Protein AF-A0A6N3DM13-F1 (afdb_monomer)

Organism: Flavonifractor plautii (NCBI:txid292800)

pLDDT: mean 88.23, std 10.86, range [38.06, 98.19]

Foldseek 3Di:
DDQDQLALLSLLLLLVLVVVLVVCVVVPQELFFADWDDDPVGAIWTWGQHPVQFIATDDRVSSVVNPPPDHDDDPVDDRVLSNQLSVPADGRDGSSVSCSPRPSVVCVVVSVPDDLVNSLVSVVVVCVVLVQELFFLDDDPQKTWGQHPQQFTAIDNNCPSHPHDPDDPVPRRDDPPDPSHDSVLLSVLVVPDDGRDGNSVSSVSSNRTGDPPVPPDPDDPVCLFFVDKDAWDFDDDPVDPDPLDGFKIKIKTAGDPPPDPDPVRNVVSCVVCVVVVVVVNLVNLVPDPSSVSNVDDSVQWDFPDWDQDPVRIIMTMIGGDDDPPDDD

Solvent-accessible surface area (backbone atoms only — not comparable to full-atom values): 18986 Å² total; per-residue (Å²): 89,85,76,50,49,53,24,25,46,26,14,37,60,36,47,47,19,51,58,51,39,53,49,46,51,74,74,54,46,57,71,34,46,56,46,80,45,85,44,98,86,81,52,64,46,36,27,26,29,41,98,85,43,30,26,34,75,59,55,75,70,55,38,62,75,50,61,86,62,72,69,62,72,63,92,91,49,60,64,68,59,49,52,60,18,58,75,65,51,56,69,83,32,49,44,34,63,35,30,42,70,48,39,51,42,75,40,46,70,62,64,69,66,56,47,72,67,56,42,36,51,54,46,49,55,50,41,54,77,57,52,45,55,78,30,51,61,48,76,58,95,66,29,36,30,28,25,38,95,83,40,29,30,41,73,39,72,80,28,79,89,49,76,71,67,90,63,89,66,94,63,66,55,71,83,77,95,58,87,40,59,43,65,70,36,48,56,57,28,59,72,74,60,54,77,76,35,42,51,61,60,48,40,54,48,20,43,74,27,62,57,80,72,75,69,83,70,79,66,51,75,66,55,57,46,50,70,42,75,52,74,72,42,78,39,62,56,93,86,57,82,58,86,88,62,66,59,35,37,39,34,44,33,36,40,60,83,78,8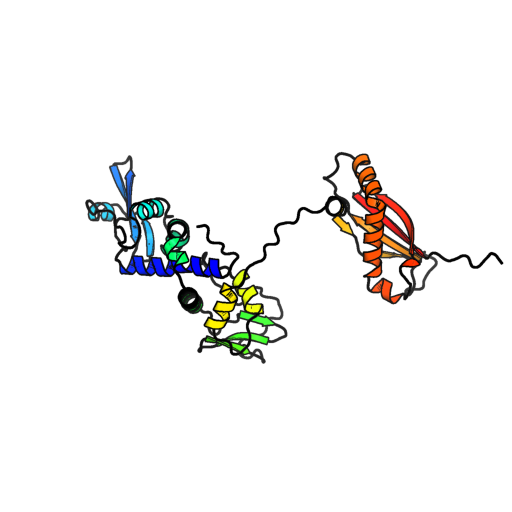3,46,97,45,72,65,55,45,52,52,52,50,60,74,44,38,70,59,53,51,51,52,51,49,53,54,44,68,69,32,71,70,53,59,70,66,71,64,65,70,87,40,55,40,78,78,47,78,47,82,41,97,87,39,32,37,42,35,34,30,30,70,62,75,76,80,91,77,85,131

Sequence (328 aa):
MVIDKSTGRGCALSIASKTISRQLIKDGIIGKPLLIKPRKQGYNLVRIVDKRGYYMNTNRQQVDELAGEPLWVPSFIDPKQWERSVGQFTTLSPLDSNVEKFLLPYMDDYLQSLTEEELVAMVHEFLIDQGILNTPIRQRNGKTYYFNTFCIYSLDKTSSLFPYESRLKFSLFKVRGESCFNLTVWNKAATHFQVDMTLDDCIKIFLKTNLTTTAPVEPSEFERLVQHIGPPIYERIPENNDETTFDRIRVIVGLPRYLYGSWEELSEEVLKYKPEILQAAIRRIAADRQFKRYGIPINFLKVSNAQLLRDYSLELIFELCLRNSDES

Radius of gyration: 32.26 Å; Cα contacts (8 Å, |Δi|>4): 465; chains: 1; bounding box: 63×44×100 Å

Nearest PDB structures (foldseek):
  4hlx-assembly1_A  TM=3.864E-01  e=2.014E-01  Human gammaherpesvirus 8
  7e5y-assembly1_H  TM=4.750E-01  e=8.476E+00  Homo sapiens
  6vy5-assembly1_H  TM=3.873E-01  e=4.890E+00  Homo sapiens
  4k94-assembly1_H  TM=3.844E-01  e=6.438E+00  Homo sapiens

Mean predicted aligned error: 14.44 Å

Secondary structure (DSSP, 8-state):
----TTBHHHHHHHHHHHHHHHHHHHTT-BT---EEEE-TTS-EEEEEE-TTSEEEEPPHHHHHHTTTPPPP--TTS-HHHHHHHHTTPPTTEEHHHHIIIIIGGG-HHHHHH--HHHHHHHHHHHHHHTT-BTSEEEEETTEEEEE-TTSBEEEESSSSSS---SS--S-SS---S-SS--HHHHHHHTTS--TT-BHHHHHHHHHH-B------PPPPHHHHH--EEPPPEEE--TT---TT--SEEEEEEE--SSS-SSHHHHHHHHHHTHHHHHHHHHHHHHH-HHHHHTT--GGGEEEEEEEEETTTEEEEEEEE--------

Structure (mmCIF, N/CA/C/O backbone):
data_AF-A0A6N3DM13-F1
#
_entry.id   AF-A0A6N3DM13-F1
#
loop_
_atom_site.group_PDB
_atom_site.id
_atom_site.type_symbol
_atom_site.label_atom_id
_atom_site.label_alt_id
_atom_site.label_comp_id
_atom_site.label_asym_id
_atom_site.label_entity_id
_atom_site.label_seq_id
_atom_site.pdbx_PDB_ins_code
_atom_site.Cartn_x
_atom_site.Cartn_y
_atom_site.Cartn_z
_atom_site.occupancy
_atom_site.B_iso_or_equiv
_atom_site.auth_seq_id
_atom_site.auth_comp_id
_atom_site.auth_asym_id
_atom_site.auth_atom_id
_atom_site.pdbx_PDB_model_num
ATOM 1 N N . MET A 1 1 ? 8.876 14.901 -11.747 1.00 73.81 1 MET A N 1
ATOM 2 C CA . MET A 1 1 ? 7.848 14.760 -10.688 1.00 73.81 1 MET A CA 1
ATOM 3 C C . MET A 1 1 ? 8.185 13.599 -9.745 1.00 73.81 1 MET A C 1
ATOM 5 O O . MET A 1 1 ? 8.694 12.588 -10.215 1.00 73.81 1 MET A O 1
ATOM 9 N N . VAL A 1 2 ? 7.920 13.718 -8.434 1.00 79.69 2 VAL A N 1
ATOM 10 C CA . VAL A 1 2 ? 7.988 12.582 -7.485 1.00 79.69 2 VAL A CA 1
ATOM 11 C C . VAL A 1 2 ? 6.591 11.979 -7.352 1.00 79.69 2 VAL A C 1
ATOM 13 O O . VAL A 1 2 ? 5.657 12.678 -6.973 1.00 79.69 2 VAL A O 1
ATOM 16 N N . ILE A 1 3 ? 6.440 10.695 -7.678 1.00 86.25 3 ILE A N 1
ATOM 17 C CA . ILE A 1 3 ? 5.149 10.001 -7.606 1.00 86.25 3 ILE A CA 1
ATOM 18 C C . ILE A 1 3 ? 4.890 9.550 -6.163 1.00 86.25 3 ILE A C 1
ATOM 20 O O . ILE A 1 3 ? 5.579 8.671 -5.642 1.00 86.25 3 ILE A O 1
ATOM 24 N N . ASP A 1 4 ? 3.875 10.132 -5.521 1.00 89.25 4 ASP A N 1
ATOM 25 C CA . ASP A 1 4 ? 3.487 9.785 -4.153 1.00 89.25 4 ASP A CA 1
ATOM 26 C C . ASP A 1 4 ? 2.552 8.564 -4.100 1.00 89.25 4 ASP A C 1
ATOM 28 O O . ASP A 1 4 ? 1.323 8.667 -4.173 1.00 89.25 4 ASP A O 1
ATOM 32 N N . LYS A 1 5 ? 3.147 7.386 -3.899 1.00 90.75 5 LYS A N 1
ATOM 33 C CA . LYS A 1 5 ? 2.442 6.101 -3.747 1.00 90.75 5 LYS A CA 1
ATOM 34 C C . LYS A 1 5 ? 1.711 5.938 -2.406 1.00 90.75 5 LYS A C 1
ATOM 36 O O . LYS A 1 5 ? 1.169 4.867 -2.127 1.00 90.75 5 LYS A O 1
ATOM 41 N N . SER A 1 6 ? 1.678 6.964 -1.556 1.00 90.56 6 SER A N 1
ATOM 42 C CA . SER A 1 6 ? 0.743 7.034 -0.426 1.00 90.56 6 SER A CA 1
ATOM 43 C C . SER A 1 6 ? -0.667 7.467 -0.862 1.00 90.56 6 SER A C 1
ATOM 45 O O . SER A 1 6 ? -1.611 7.394 -0.075 1.00 90.56 6 SER A O 1
ATOM 47 N N . THR A 1 7 ? -0.839 7.848 -2.132 1.00 93.56 7 THR A N 1
ATOM 48 C CA . THR A 1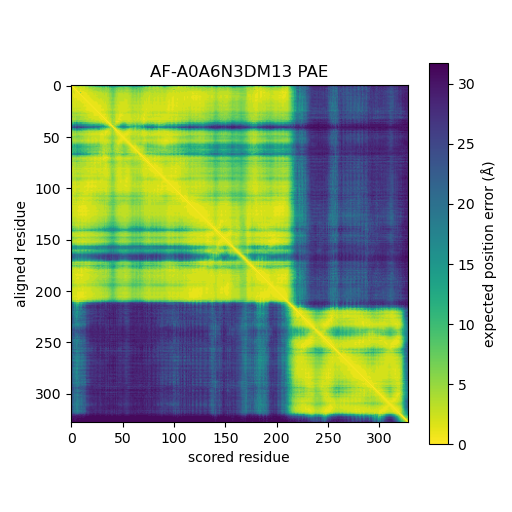 7 ? -2.129 8.185 -2.744 1.00 93.56 7 THR A CA 1
ATOM 49 C C . THR A 1 7 ? -2.532 7.164 -3.805 1.00 93.56 7 THR A C 1
ATOM 51 O O . THR A 1 7 ? -1.681 6.537 -4.446 1.00 93.56 7 THR A O 1
ATOM 54 N N . GLY A 1 8 ? -3.837 6.994 -4.024 1.00 94.69 8 GLY A N 1
ATOM 55 C CA . GLY A 1 8 ? -4.341 6.100 -5.065 1.00 94.69 8 GLY A CA 1
ATOM 56 C C . GLY A 1 8 ? -4.019 6.616 -6.460 1.00 94.69 8 GLY A C 1
ATOM 57 O O . GLY A 1 8 ? -3.588 5.839 -7.310 1.00 94.69 8 GLY A O 1
ATOM 58 N N . ARG A 1 9 ? -4.103 7.938 -6.673 1.00 94.94 9 ARG A N 1
ATOM 59 C CA . ARG A 1 9 ? -3.641 8.571 -7.916 1.00 94.94 9 ARG A CA 1
ATOM 60 C C . ARG A 1 9 ? -2.152 8.326 -8.163 1.00 94.94 9 ARG A C 1
ATOM 62 O O . ARG A 1 9 ? -1.787 7.956 -9.271 1.00 94.94 9 ARG A O 1
ATOM 69 N N . GLY A 1 10 ? -1.295 8.461 -7.152 1.00 94.38 10 GLY A N 1
ATOM 70 C CA . GLY A 1 10 ? 0.131 8.167 -7.302 1.00 94.38 10 GLY A CA 1
ATOM 71 C C . GLY A 1 10 ? 0.409 6.695 -7.614 1.00 94.38 10 GLY A C 1
ATOM 72 O O . GLY A 1 10 ? 1.247 6.406 -8.462 1.00 94.38 10 GLY A O 1
ATOM 73 N N . CYS A 1 11 ? -0.339 5.757 -7.027 1.00 95.25 11 CYS A N 1
ATOM 74 C CA . CYS A 1 11 ? -0.266 4.348 -7.434 1.00 95.25 11 CYS A CA 1
ATOM 75 C C . CYS A 1 11 ? -0.669 4.157 -8.907 1.00 95.25 11 CYS A C 1
ATOM 77 O O . CYS A 1 11 ? 0.039 3.488 -9.653 1.00 95.25 11 CYS A O 1
ATOM 79 N N . ALA A 1 12 ? -1.768 4.776 -9.349 1.00 96.06 12 ALA A N 1
ATOM 80 C CA . ALA A 1 12 ? -2.229 4.692 -10.736 1.00 96.06 12 ALA A CA 1
ATOM 81 C C . ALA A 1 12 ? -1.212 5.275 -11.732 1.00 96.06 12 ALA A C 1
ATOM 83 O O . ALA A 1 12 ? -0.905 4.649 -12.743 1.00 96.06 12 ALA A O 1
ATOM 84 N N . LEU A 1 13 ? -0.610 6.424 -11.411 1.00 95.38 13 LEU A N 1
ATOM 85 C CA . LEU A 1 13 ? 0.475 7.007 -12.208 1.00 95.38 13 LEU A CA 1
ATOM 86 C C . LEU A 1 13 ? 1.713 6.104 -12.230 1.00 95.38 13 LEU A C 1
ATOM 88 O O . LEU A 1 13 ? 2.372 5.976 -13.256 1.00 95.38 13 LEU A 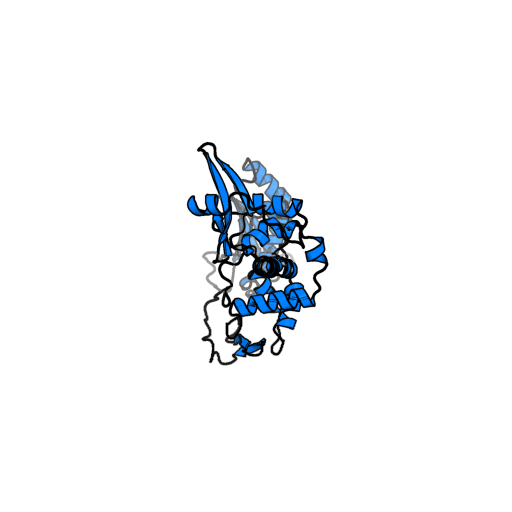O 1
ATOM 92 N N . SER A 1 14 ? 2.017 5.431 -11.121 1.00 95.31 14 SER A N 1
ATOM 93 C CA . SER A 1 14 ? 3.120 4.475 -11.068 1.00 95.31 14 SER A CA 1
ATOM 94 C C . SER A 1 14 ? 2.858 3.234 -11.932 1.00 95.31 14 SER A C 1
ATOM 96 O O . SER A 1 14 ? 3.802 2.704 -12.521 1.00 95.31 14 SER A O 1
ATOM 98 N N . ILE A 1 15 ? 1.599 2.792 -12.057 1.00 96.06 15 ILE A N 1
ATOM 99 C CA . ILE A 1 15 ? 1.186 1.688 -12.943 1.00 96.06 15 ILE A CA 1
ATOM 100 C C . ILE A 1 15 ? 1.412 2.029 -14.423 1.00 96.06 15 ILE A C 1
ATOM 102 O O . ILE A 1 15 ? 1.696 1.123 -15.205 1.00 96.06 15 ILE A O 1
ATOM 106 N N . ALA A 1 16 ? 1.410 3.311 -14.812 1.00 94.69 16 ALA A N 1
ATOM 107 C CA . ALA A 1 16 ? 1.699 3.728 -16.190 1.00 94.69 16 ALA A CA 1
ATOM 108 C C . ALA A 1 16 ? 3.068 3.233 -16.704 1.00 94.69 16 ALA A C 1
ATOM 110 O O . ALA A 1 16 ? 3.259 3.086 -17.912 1.00 94.69 16 ALA A O 1
ATOM 111 N N . SER A 1 17 ? 4.000 2.896 -15.802 1.00 94.75 17 SER A N 1
ATOM 112 C CA . SER A 1 17 ? 5.258 2.222 -16.150 1.00 94.75 17 SER A CA 1
ATOM 113 C C . SER A 1 17 ? 5.050 0.921 -16.933 1.00 94.75 17 SER A C 1
ATOM 115 O O . SER A 1 17 ? 5.819 0.632 -17.852 1.00 94.75 17 SER A O 1
ATOM 117 N N . LYS A 1 18 ? 3.995 0.158 -16.623 1.00 94.12 18 LYS A N 1
ATOM 118 C CA . LYS A 1 18 ? 3.646 -1.092 -17.312 1.00 94.12 18 LYS A CA 1
ATOM 119 C C . LYS A 1 18 ? 3.146 -0.821 -18.723 1.00 94.12 18 LYS A C 1
ATOM 121 O O . LYS A 1 18 ? 3.596 -1.474 -19.663 1.00 94.12 18 LYS A O 1
ATOM 126 N N . THR A 1 19 ? 2.295 0.189 -18.889 1.00 92.81 19 THR A N 1
ATOM 127 C CA . THR A 1 19 ? 1.801 0.641 -20.198 1.00 92.81 19 THR A CA 1
ATOM 128 C C . THR A 1 19 ? 2.953 1.096 -21.091 1.00 92.81 19 THR A C 1
ATOM 130 O O . THR A 1 19 ? 3.099 0.597 -22.207 1.00 92.81 19 THR A O 1
ATOM 133 N N . ILE A 1 20 ? 3.836 1.957 -20.574 1.00 93.75 20 ILE A N 1
ATOM 134 C CA . ILE A 1 20 ? 5.021 2.428 -21.304 1.00 93.75 20 ILE A CA 1
ATOM 135 C C . ILE A 1 20 ? 5.942 1.258 -21.653 1.00 93.75 20 ILE A C 1
ATOM 137 O O . ILE A 1 20 ? 6.410 1.162 -22.781 1.00 93.75 20 ILE A O 1
ATOM 141 N N . SER A 1 21 ? 6.170 0.322 -20.731 1.00 94.75 21 SER A N 1
ATOM 142 C CA . SER A 1 21 ? 7.026 -0.840 -21.001 1.00 94.75 21 SER A CA 1
ATOM 143 C C . SER A 1 21 ? 6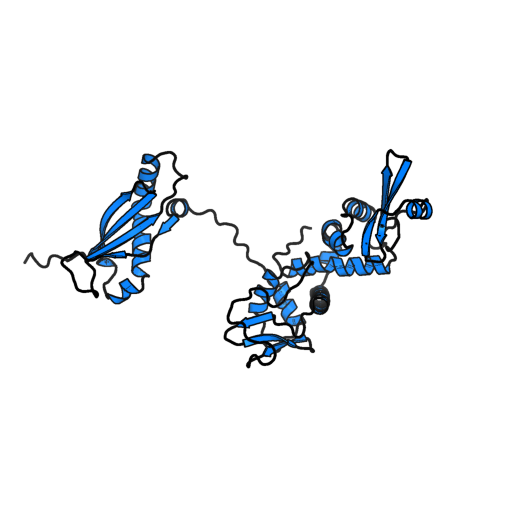.459 -1.740 -22.093 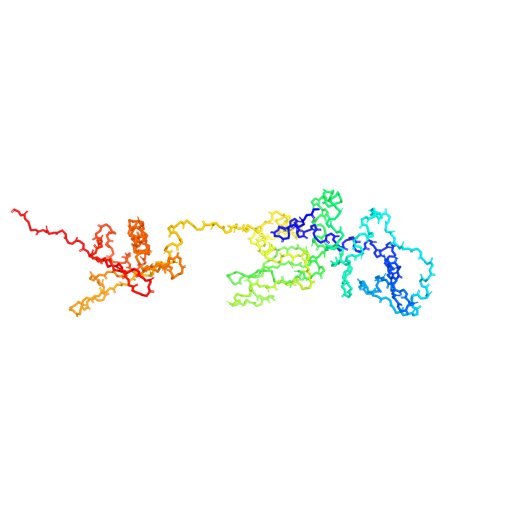1.00 94.75 21 SER A C 1
ATOM 145 O O . SER A 1 21 ? 7.207 -2.192 -22.957 1.00 94.75 21 SER A O 1
ATOM 147 N N . ARG A 1 22 ? 5.139 -1.963 -22.110 1.00 93.44 22 ARG A N 1
ATOM 148 C CA . ARG A 1 22 ? 4.470 -2.681 -23.204 1.00 93.44 22 ARG A CA 1
ATOM 149 C C . ARG A 1 22 ? 4.622 -1.934 -24.530 1.00 93.44 22 ARG A C 1
ATOM 151 O O . ARG A 1 22 ? 4.857 -2.585 -25.544 1.00 93.44 22 ARG A O 1
ATOM 158 N N . GLN A 1 23 ? 4.536 -0.603 -24.528 1.00 94.00 23 GLN A N 1
ATOM 159 C CA . GLN A 1 23 ? 4.767 0.211 -25.723 1.00 94.00 23 GLN A CA 1
ATOM 160 C C . GLN A 1 23 ? 6.214 0.093 -26.222 1.00 94.00 23 GLN A C 1
ATOM 162 O O . GLN A 1 23 ? 6.425 -0.212 -27.388 1.00 94.00 23 GLN A O 1
ATOM 167 N N . LEU A 1 24 ? 7.210 0.208 -25.336 1.00 95.19 24 LEU A N 1
ATOM 168 C CA . LEU A 1 24 ? 8.627 0.021 -25.681 1.00 95.19 24 LEU A CA 1
ATOM 169 C C . LEU A 1 24 ? 8.892 -1.368 -26.290 1.00 95.19 24 LEU A C 1
ATOM 171 O O . LEU A 1 24 ? 9.657 -1.498 -27.244 1.00 95.19 24 LEU A O 1
ATOM 175 N N . ILE A 1 25 ? 8.250 -2.414 -25.755 1.00 94.50 25 ILE A N 1
ATOM 176 C CA . ILE A 1 25 ? 8.336 -3.777 -26.301 1.00 94.50 25 ILE A CA 1
ATOM 177 C C . ILE A 1 25 ? 7.722 -3.851 -27.701 1.00 94.50 25 ILE A C 1
ATOM 179 O O . ILE A 1 25 ? 8.348 -4.421 -28.595 1.00 94.50 25 ILE A O 1
ATOM 183 N N . LYS A 1 26 ? 6.537 -3.260 -27.908 1.00 93.44 26 LYS A N 1
ATOM 184 C CA . LYS A 1 26 ? 5.885 -3.190 -29.228 1.00 93.44 26 LYS A CA 1
ATOM 185 C C . LYS A 1 26 ? 6.729 -2.427 -30.251 1.00 93.44 26 LYS A C 1
ATOM 187 O O . LYS A 1 26 ? 6.803 -2.858 -31.396 1.00 93.44 26 LYS A O 1
ATOM 192 N N . ASP A 1 27 ? 7.424 -1.381 -29.816 1.00 93.62 27 ASP A N 1
ATOM 193 C CA . ASP A 1 27 ? 8.320 -0.571 -30.651 1.00 93.62 27 ASP A CA 1
ATOM 194 C C . ASP A 1 27 ? 9.684 -1.247 -30.910 1.00 93.62 27 ASP A C 1
ATOM 196 O O . ASP A 1 27 ? 10.556 -0.688 -31.577 1.00 93.62 27 ASP A O 1
ATOM 200 N N . GLY A 1 28 ? 9.879 -2.474 -30.415 1.00 93.44 28 GLY A N 1
ATOM 201 C CA . GLY A 1 28 ? 11.009 -3.321 -30.786 1.00 93.44 28 GLY A CA 1
ATOM 202 C C . GLY A 1 28 ? 12.269 -3.136 -29.940 1.00 93.44 28 GLY A C 1
ATOM 203 O O . GLY A 1 28 ? 13.359 -3.428 -30.425 1.00 93.44 28 GLY A O 1
ATOM 204 N N . ILE A 1 29 ? 12.152 -2.704 -28.678 1.00 95.06 29 ILE A N 1
ATOM 205 C CA . ILE A 1 29 ? 13.302 -2.560 -27.758 1.00 95.06 29 ILE A CA 1
ATOM 206 C C . ILE A 1 29 ? 14.055 -3.882 -27.484 1.00 95.06 29 ILE A C 1
ATOM 208 O O . ILE A 1 29 ? 15.223 -3.876 -27.089 1.00 95.06 29 ILE A O 1
ATOM 212 N N . ILE A 1 30 ? 13.393 -5.034 -27.646 1.00 94.75 30 ILE A N 1
ATOM 213 C CA . ILE A 1 30 ? 13.936 -6.353 -27.285 1.00 94.75 30 ILE A CA 1
ATOM 214 C C . ILE A 1 30 ? 15.208 -6.646 -28.091 1.00 94.75 30 ILE A C 1
ATOM 216 O O . ILE A 1 30 ? 15.206 -6.625 -29.318 1.00 94.75 30 ILE A O 1
ATOM 220 N N . GLY A 1 31 ? 16.292 -6.985 -27.392 1.00 91.56 31 GLY A N 1
ATOM 221 C CA . GLY A 1 31 ? 17.577 -7.338 -27.998 1.00 91.56 31 GLY A CA 1
ATOM 222 C C . GLY A 1 31 ? 18.364 -6.159 -28.568 1.00 91.56 31 GLY A C 1
ATOM 223 O O . GLY A 1 31 ? 19.481 -6.366 -29.033 1.00 91.56 31 GLY A O 1
ATOM 224 N N . LYS A 1 32 ? 17.823 -4.937 -28.517 1.00 94.12 32 LYS A N 1
ATOM 225 C CA . LYS A 1 32 ? 18.471 -3.752 -29.074 1.00 94.12 32 LYS A CA 1
ATOM 226 C C . LYS A 1 32 ? 19.450 -3.102 -28.096 1.00 94.12 32 LYS A C 1
ATOM 228 O O . LYS A 1 32 ? 19.205 -3.129 -26.886 1.00 94.12 32 LYS A O 1
ATOM 233 N N . PRO A 1 33 ? 20.567 -2.528 -28.587 1.00 93.25 33 PRO A N 1
ATOM 234 C CA . PRO A 1 33 ? 21.590 -1.947 -27.728 1.00 93.25 33 PRO A CA 1
ATOM 235 C C . PRO A 1 33 ? 21.074 -0.650 -27.099 1.00 93.25 33 PRO A C 1
ATOM 237 O O . PRO A 1 33 ? 20.718 0.292 -27.797 1.00 93.25 33 PRO A O 1
ATOM 240 N N . LEU A 1 34 ? 21.038 -0.595 -25.767 1.00 92.88 34 LEU A N 1
ATOM 241 C CA . LEU A 1 34 ? 20.530 0.564 -25.019 1.00 92.88 34 LEU A CA 1
ATOM 242 C C . LEU A 1 34 ? 21.649 1.382 -24.380 1.00 92.88 34 LEU A C 1
ATOM 244 O O . LEU A 1 34 ? 21.533 2.591 -24.211 1.00 92.88 34 LEU A O 1
ATOM 248 N N . LEU A 1 35 ? 22.741 0.721 -24.001 1.00 90.31 35 LEU 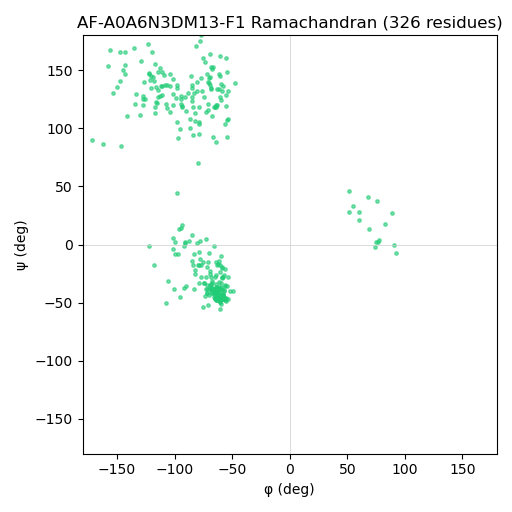A N 1
ATOM 249 C CA . LEU A 1 35 ? 23.901 1.367 -23.403 1.00 90.31 35 LEU A CA 1
ATOM 250 C C . LEU A 1 35 ? 25.160 0.587 -23.756 1.00 90.31 35 LEU A C 1
ATOM 252 O O . LEU A 1 35 ? 25.190 -0.635 -23.603 1.00 90.31 35 LEU A O 1
ATOM 256 N N . ILE A 1 36 ? 26.212 1.303 -24.145 1.00 88.56 36 ILE A N 1
ATOM 257 C CA . ILE A 1 36 ? 27.539 0.740 -24.392 1.00 88.56 36 ILE A CA 1
ATOM 258 C C . ILE A 1 36 ? 28.502 1.347 -23.373 1.00 88.56 36 ILE A C 1
ATOM 260 O O . ILE A 1 36 ? 28.641 2.565 -23.284 1.00 88.56 36 ILE A O 1
ATOM 264 N N . LYS A 1 37 ? 29.173 0.502 -22.585 1.00 83.62 37 LYS A N 1
ATOM 265 C CA . LYS A 1 37 ? 30.232 0.920 -21.659 1.00 83.62 37 LYS A CA 1
ATOM 266 C C . LYS A 1 37 ? 31.566 0.287 -22.056 1.00 83.62 37 LYS A C 1
ATOM 268 O O . LYS A 1 37 ? 31.675 -0.941 -21.997 1.00 83.62 37 LYS A O 1
ATOM 273 N N . PRO A 1 38 ? 32.596 1.080 -22.398 1.00 79.88 38 PRO A N 1
ATOM 274 C CA . PRO A 1 38 ? 33.914 0.534 -22.694 1.00 79.88 38 PRO A CA 1
ATOM 275 C C . PRO A 1 38 ? 34.550 -0.046 -21.425 1.00 79.88 38 PRO A C 1
ATOM 277 O O . PRO A 1 38 ? 34.526 0.585 -20.364 1.00 79.88 38 PRO A O 1
ATOM 280 N N . ARG A 1 39 ? 35.129 -1.253 -21.506 1.00 75.06 39 ARG A N 1
ATOM 281 C CA . ARG A 1 39 ? 35.942 -1.823 -20.417 1.00 75.06 39 ARG A CA 1
ATOM 282 C C . ARG A 1 39 ? 37.426 -1.737 -20.743 1.00 75.06 39 ARG A C 1
ATOM 284 O O . ARG A 1 39 ? 37.846 -1.954 -21.873 1.00 75.06 39 ARG A O 1
ATOM 291 N N . LYS A 1 40 ? 38.235 -1.546 -19.696 1.00 68.38 40 LYS A N 1
ATOM 292 C CA . LYS A 1 40 ? 39.708 -1.518 -19.771 1.00 68.38 40 LYS A CA 1
ATOM 293 C C . LYS A 1 40 ? 40.334 -2.815 -20.320 1.00 68.38 40 LYS A C 1
ATOM 295 O O . LYS A 1 40 ? 41.471 -2.783 -20.758 1.00 68.38 40 LYS A O 1
ATOM 300 N N . GLN A 1 41 ? 39.609 -3.939 -20.299 1.00 65.81 41 GLN A N 1
ATOM 301 C CA . GLN A 1 41 ? 40.075 -5.260 -20.755 1.00 65.81 41 GLN A CA 1
ATOM 302 C C . GLN A 1 41 ? 39.728 -5.577 -22.228 1.00 65.81 41 GLN A C 1
ATOM 304 O O . GLN A 1 41 ? 39.777 -6.735 -22.632 1.00 65.81 41 GLN A O 1
ATOM 309 N N . GLY A 1 42 ? 39.372 -4.569 -23.034 1.00 66.19 42 GLY A N 1
ATOM 310 C CA . GLY A 1 42 ? 39.321 -4.688 -24.498 1.00 66.19 42 GLY A CA 1
ATOM 311 C C . GLY A 1 42 ? 37.987 -5.127 -25.112 1.00 66.19 42 GLY A C 1
ATOM 312 O O . GLY A 1 42 ? 37.901 -5.191 -26.332 1.00 66.19 42 GLY A O 1
ATOM 313 N N . TYR A 1 43 ? 36.942 -5.385 -24.318 1.00 70.12 43 TYR A N 1
ATOM 314 C CA . TYR A 1 43 ? 35.586 -5.619 -24.836 1.00 70.12 43 TYR A CA 1
ATOM 315 C C . TYR A 1 43 ? 34.585 -4.613 -24.269 1.00 70.12 43 TYR A C 1
ATOM 317 O O . TYR A 1 43 ? 34.634 -4.246 -23.091 1.00 70.12 43 TYR A O 1
ATOM 325 N N . ASN A 1 44 ? 33.657 -4.171 -25.112 1.00 80.75 44 ASN A N 1
ATOM 326 C CA . ASN A 1 44 ? 32.568 -3.302 -24.692 1.00 80.75 44 ASN A CA 1
ATOM 327 C C . ASN A 1 44 ? 31.503 -4.115 -23.952 1.00 80.75 44 ASN A C 1
ATOM 329 O O . ASN A 1 44 ? 31.216 -5.258 -24.295 1.00 80.75 44 ASN A O 1
ATOM 333 N N . LEU A 1 45 ? 30.909 -3.523 -22.922 1.00 85.12 45 LEU A N 1
ATOM 334 C CA . LEU A 1 45 ? 29.724 -4.066 -22.278 1.00 85.12 45 LEU A CA 1
ATOM 335 C C . LEU A 1 45 ? 28.500 -3.417 -22.918 1.00 85.12 45 LEU A C 1
ATOM 337 O O . LEU A 1 45 ? 28.344 -2.200 -22.828 1.00 85.12 45 LEU A O 1
ATOM 341 N N . VAL A 1 46 ? 27.647 -4.227 -23.539 1.00 90.00 46 VAL A N 1
ATOM 342 C CA . VAL A 1 46 ? 26.380 -3.778 -24.122 1.00 90.00 46 VAL A CA 1
ATOM 343 C C . VAL A 1 46 ? 25.245 -4.205 -23.198 1.00 90.00 46 VAL A C 1
ATOM 345 O O . VAL A 1 46 ? 25.244 -5.314 -22.659 1.00 90.00 46 VAL A O 1
ATOM 348 N N . ARG A 1 47 ? 24.295 -3.302 -22.962 1.00 92.12 47 ARG A N 1
ATOM 349 C CA . ARG A 1 47 ? 23.083 -3.594 -22.195 1.00 92.12 47 ARG A CA 1
ATOM 350 C C . ARG A 1 47 ? 21.866 -3.585 -23.098 1.00 92.12 47 ARG A C 1
ATOM 352 O O . ARG A 1 47 ? 21.722 -2.680 -23.918 1.00 92.12 47 ARG A O 1
ATOM 359 N N . ILE A 1 48 ? 21.001 -4.570 -22.899 1.00 93.69 48 ILE A N 1
ATOM 360 C CA . ILE A 1 48 ? 19.784 -4.798 -23.679 1.00 93.69 48 ILE A CA 1
ATOM 361 C C . ILE A 1 48 ? 18.615 -5.120 -22.747 1.00 93.69 48 ILE A C 1
ATOM 363 O O . ILE A 1 48 ? 18.813 -5.416 -21.564 1.00 93.69 48 ILE A O 1
ATOM 367 N N . VAL A 1 49 ? 17.406 -5.129 -23.299 1.00 94.62 49 VAL A N 1
ATOM 368 C CA . VAL A 1 49 ? 16.273 -5.852 -22.710 1.00 94.62 49 VAL A CA 1
ATOM 369 C C . VAL A 1 49 ? 16.200 -7.230 -23.363 1.00 94.62 49 VAL A C 1
ATOM 371 O O . VAL A 1 49 ? 16.171 -7.332 -24.589 1.00 94.62 49 VAL A O 1
ATOM 374 N N . ASP A 1 50 ? 16.211 -8.294 -22.566 1.00 92.00 50 ASP A N 1
ATOM 375 C CA . ASP A 1 50 ? 16.136 -9.662 -23.079 1.00 92.00 50 ASP A CA 1
ATOM 376 C C . ASP A 1 50 ? 14.707 -10.059 -23.488 1.00 92.00 50 ASP A C 1
ATOM 378 O O . ASP A 1 50 ? 13.736 -9.335 -23.273 1.00 92.00 50 ASP A O 1
ATOM 382 N N . LYS A 1 51 ? 14.553 -11.260 -24.055 1.00 90.19 51 LYS A N 1
ATOM 383 C CA . LYS A 1 51 ? 13.241 -11.791 -24.470 1.00 90.19 51 LYS A CA 1
ATOM 384 C C . LYS A 1 51 ? 12.258 -11.987 -23.308 1.00 90.19 51 LYS A C 1
ATOM 386 O O . LYS A 1 51 ? 11.071 -12.167 -23.555 1.00 90.19 51 LYS A O 1
ATOM 391 N N . ARG A 1 52 ? 12.741 -12.000 -22.062 1.00 89.06 52 ARG A N 1
ATOM 392 C CA . ARG A 1 52 ? 11.923 -12.108 -20.848 1.00 89.06 52 ARG A CA 1
ATOM 393 C C . ARG A 1 52 ? 11.535 -10.733 -20.295 1.00 89.06 52 ARG A C 1
ATOM 395 O O . ARG A 1 52 ? 10.831 -10.679 -19.293 1.00 89.06 52 ARG A O 1
ATOM 402 N N . GLY A 1 53 ? 11.980 -9.641 -20.920 1.00 90.31 53 GLY A N 1
ATOM 403 C CA . GLY A 1 53 ? 11.697 -8.276 -20.482 1.00 90.31 53 GLY A CA 1
ATOM 404 C C . GLY A 1 53 ? 12.622 -7.773 -19.371 1.00 90.31 53 GLY A C 1
ATOM 405 O O . GLY A 1 53 ? 12.283 -6.800 -18.701 1.00 90.31 53 GLY A O 1
ATOM 406 N N . TYR A 1 54 ? 13.776 -8.406 -19.150 1.00 93.25 54 TYR A N 1
ATOM 407 C CA . TYR A 1 54 ? 14.752 -7.995 -18.140 1.00 93.25 54 TYR A CA 1
ATOM 408 C C . TYR A 1 54 ? 15.875 -7.167 -18.750 1.00 93.25 54 TYR A C 1
ATOM 410 O O . TYR A 1 54 ? 16.440 -7.515 -19.786 1.00 93.25 54 TYR A O 1
ATOM 418 N N . TYR A 1 55 ? 16.258 -6.096 -18.057 1.00 93.12 55 TYR A N 1
ATOM 419 C CA . TYR A 1 55 ? 17.421 -5.299 -18.431 1.00 93.12 55 TYR A CA 1
ATOM 420 C C . TYR A 1 55 ? 18.708 -5.995 -17.981 1.00 93.12 55 TYR A C 1
ATOM 422 O O . TYR A 1 55 ? 18.922 -6.217 -16.785 1.00 93.12 55 TYR A O 1
ATOM 430 N N . MET A 1 56 ? 19.584 -6.356 -18.917 1.00 92.62 56 MET A N 1
ATOM 431 C CA . MET A 1 56 ? 20.772 -7.159 -18.621 1.00 92.62 56 MET A CA 1
ATOM 432 C C . MET A 1 56 ? 21.973 -6.832 -19.505 1.00 92.62 56 MET A C 1
ATOM 434 O O . MET A 1 56 ? 21.863 -6.163 -20.530 1.00 92.62 56 MET A O 1
ATOM 438 N N . ASN A 1 57 ? 23.139 -7.312 -19.073 1.00 89.12 57 ASN A N 1
ATOM 439 C CA . ASN A 1 57 ? 24.357 -7.267 -19.872 1.00 89.12 57 ASN A CA 1
ATOM 440 C C . ASN A 1 57 ? 24.339 -8.421 -20.878 1.00 89.12 57 ASN A C 1
ATOM 442 O O . ASN A 1 57 ? 23.973 -9.541 -20.518 1.00 89.12 57 ASN A O 1
ATOM 446 N N . THR A 1 58 ? 24.785 -8.162 -22.100 1.00 85.75 58 THR A N 1
ATOM 447 C CA . THR A 1 58 ? 24.979 -9.202 -23.111 1.00 85.75 58 THR A CA 1
ATOM 448 C C . THR A 1 58 ? 26.229 -10.037 -22.838 1.00 85.75 58 THR A C 1
ATOM 450 O O . THR A 1 58 ? 27.137 -9.635 -22.099 1.00 85.75 58 THR A O 1
ATOM 453 N N . ASN A 1 59 ? 26.277 -11.227 -23.439 1.00 83.44 59 ASN A N 1
ATOM 454 C CA . ASN A 1 59 ? 27.492 -12.038 -23.479 1.00 83.44 59 ASN A CA 1
ATOM 455 C C . ASN A 1 59 ? 28.437 -11.560 -24.601 1.00 83.44 59 ASN A C 1
ATOM 457 O O . ASN A 1 59 ? 28.065 -10.740 -25.435 1.00 83.44 59 ASN A O 1
ATOM 461 N N . ARG A 1 60 ? 29.667 -12.088 -24.638 1.00 77.94 60 ARG A N 1
ATOM 462 C CA . ARG A 1 60 ? 30.689 -11.663 -25.611 1.00 77.94 60 ARG A CA 1
ATOM 463 C C . ARG A 1 60 ? 30.249 -11.835 -27.071 1.00 77.94 60 ARG A C 1
ATOM 465 O O . ARG A 1 60 ? 30.455 -10.927 -27.857 1.00 77.94 60 ARG A O 1
ATOM 472 N N . GLN A 1 61 ? 29.616 -12.958 -27.406 1.00 79.25 61 GLN A N 1
ATOM 473 C CA . GLN A 1 61 ? 29.159 -13.237 -28.770 1.00 79.25 61 GLN A CA 1
ATOM 474 C C . GLN A 1 61 ? 28.127 -12.201 -29.246 1.00 79.25 61 GLN A C 1
ATOM 476 O O . GLN A 1 61 ? 28.240 -11.662 -30.339 1.00 79.25 61 GLN A O 1
ATOM 481 N N . GLN A 1 62 ? 27.168 -11.858 -28.387 1.00 79.62 62 GLN A N 1
ATOM 482 C CA . GLN A 1 62 ? 26.149 -10.849 -28.679 1.00 79.62 62 GLN A CA 1
ATOM 483 C C . GLN A 1 62 ? 26.719 -9.428 -28.769 1.00 79.62 62 GLN A C 1
ATOM 485 O O . GLN A 1 62 ? 26.152 -8.587 -29.455 1.00 79.62 62 GLN A O 1
ATOM 490 N N . VAL A 1 63 ? 27.816 -9.125 -28.065 1.00 81.50 63 VAL A N 1
ATOM 491 C CA . VAL A 1 63 ? 28.502 -7.829 -28.212 1.00 81.50 63 VAL A CA 1
ATOM 492 C C . VAL A 1 63 ? 29.049 -7.672 -29.628 1.00 81.50 63 VAL A C 1
ATOM 494 O O . VAL A 1 63 ? 28.907 -6.594 -30.199 1.00 81.50 63 VAL A O 1
ATOM 497 N N . ASP A 1 64 ? 29.635 -8.732 -30.186 1.00 80.19 64 ASP A N 1
ATOM 498 C CA . ASP A 1 64 ? 30.182 -8.717 -31.544 1.00 80.19 64 ASP A CA 1
ATOM 499 C C . ASP A 1 64 ? 29.057 -8.623 -32.594 1.00 80.19 64 ASP A C 1
ATOM 501 O O . ASP A 1 64 ? 29.181 -7.874 -33.558 1.00 80.19 64 ASP A O 1
ATOM 505 N N . GLU A 1 65 ? 27.926 -9.305 -32.373 1.00 82.88 65 GLU A N 1
ATOM 506 C CA . GLU A 1 65 ? 26.732 -9.226 -33.238 1.00 82.88 65 GLU A CA 1
ATOM 507 C C . GLU A 1 65 ? 26.092 -7.827 -33.252 1.00 82.88 65 GLU A C 1
ATOM 509 O O . GLU A 1 65 ? 25.573 -7.392 -34.276 1.00 82.88 65 GLU A O 1
ATOM 514 N N . LEU A 1 66 ? 26.144 -7.114 -32.125 1.00 84.50 66 LEU A N 1
ATOM 515 C CA . LEU A 1 66 ? 25.593 -5.763 -31.975 1.00 84.50 66 LEU A CA 1
ATOM 516 C C . LEU A 1 66 ? 26.618 -4.662 -32.290 1.00 84.50 66 LEU A C 1
ATOM 518 O O . LEU A 1 66 ? 26.322 -3.472 -32.141 1.00 84.50 66 LEU A O 1
ATOM 522 N N . ALA A 1 67 ? 27.835 -5.028 -32.698 1.00 77.12 67 ALA A N 1
ATOM 523 C CA . ALA A 1 67 ? 28.882 -4.070 -33.006 1.00 77.12 67 ALA A CA 1
ATOM 524 C C . ALA A 1 67 ? 28.498 -3.232 -34.238 1.00 77.12 67 ALA A C 1
ATOM 526 O O . ALA A 1 67 ? 28.329 -3.747 -35.338 1.00 77.12 67 ALA A O 1
ATOM 527 N N . GLY A 1 68 ? 28.380 -1.915 -34.051 1.00 78.69 68 GLY A N 1
ATOM 528 C CA . GLY A 1 68 ? 28.011 -0.975 -35.114 1.00 78.69 68 GLY A CA 1
ATOM 529 C C . GLY A 1 68 ? 26.512 -0.681 -35.223 1.00 78.69 68 GLY A C 1
ATOM 530 O O . GLY A 1 68 ? 26.149 0.243 -35.950 1.00 78.69 68 GLY A O 1
ATOM 531 N N . GLU A 1 69 ? 25.644 -1.378 -34.477 1.00 86.44 69 GLU A N 1
ATOM 532 C CA . GLU A 1 69 ? 24.249 -0.947 -34.340 1.00 86.44 69 GLU A CA 1
ATOM 533 C C . GLU A 1 69 ? 24.173 0.360 -33.521 1.00 86.44 69 GLU A C 1
ATOM 535 O O . GLU A 1 69 ? 24.827 0.476 -32.475 1.00 86.44 69 GLU A O 1
ATOM 540 N N . PRO A 1 70 ? 23.383 1.360 -33.959 1.00 89.75 70 PRO A N 1
ATOM 541 C CA . PRO A 1 70 ? 23.153 2.563 -33.168 1.00 89.75 70 PRO A CA 1
ATOM 542 C C . PRO A 1 70 ? 22.358 2.231 -31.901 1.00 89.75 70 PRO A C 1
ATOM 544 O O . PRO A 1 70 ? 21.556 1.296 -31.885 1.00 89.75 70 PRO A O 1
ATOM 547 N N . LEU A 1 71 ? 22.548 3.031 -30.845 1.00 92.88 71 LEU A N 1
ATOM 548 C CA . LEU A 1 71 ? 21.736 2.910 -29.636 1.00 92.88 71 LEU A CA 1
ATOM 549 C C . LEU A 1 71 ? 20.257 3.100 -29.978 1.00 92.88 71 LEU A C 1
ATOM 551 O O . LEU A 1 71 ? 19.886 4.051 -30.667 1.00 92.88 71 LEU A O 1
ATOM 555 N N . TRP A 1 72 ? 19.418 2.200 -29.480 1.00 95.31 72 TRP A N 1
ATOM 556 C CA . TRP A 1 72 ? 17.984 2.268 -29.700 1.00 95.31 72 TRP A CA 1
ATOM 557 C C . TRP A 1 72 ? 17.360 3.349 -28.824 1.00 95.31 72 TRP A C 1
ATOM 559 O O . TRP A 1 72 ? 17.613 3.425 -27.616 1.00 95.31 72 TRP A O 1
ATOM 569 N N . VAL A 1 73 ? 16.527 4.175 -29.450 1.00 93.25 73 VAL A N 1
ATOM 570 C CA . VAL A 1 73 ? 15.828 5.297 -28.826 1.00 93.25 73 VAL A CA 1
ATOM 571 C C . VAL A 1 73 ? 14.362 5.243 -29.263 1.00 93.25 73 VAL A C 1
ATOM 573 O O . VAL A 1 73 ? 14.104 5.126 -30.464 1.00 93.25 73 VAL A O 1
ATOM 576 N N . PRO A 1 74 ? 13.398 5.319 -28.332 1.00 93.31 74 PRO A N 1
ATOM 577 C CA . PRO A 1 74 ? 11.983 5.359 -28.679 1.00 93.31 74 PRO A CA 1
ATOM 578 C C . PRO A 1 74 ? 11.608 6.710 -29.298 1.00 93.31 74 PRO A C 1
ATOM 580 O O . PRO A 1 74 ? 12.122 7.752 -28.900 1.00 93.31 74 PRO A O 1
ATOM 583 N N . SER A 1 75 ? 10.664 6.710 -30.239 1.00 90.19 75 SER A N 1
ATOM 584 C CA . SER A 1 75 ? 10.240 7.924 -30.955 1.00 90.19 75 SER A CA 1
ATOM 585 C C . SER A 1 75 ? 9.420 8.901 -30.108 1.00 90.19 75 SER A C 1
ATOM 587 O O . SER A 1 75 ? 9.294 10.067 -30.470 1.00 90.19 75 SER A O 1
ATOM 589 N N . PHE A 1 76 ? 8.838 8.431 -29.004 1.00 89.25 76 PHE A N 1
ATOM 590 C CA . PHE A 1 76 ? 7.918 9.196 -28.159 1.00 89.25 76 PHE A CA 1
ATOM 591 C C . PHE A 1 76 ? 8.570 9.749 -26.879 1.00 89.25 76 PHE A C 1
ATOM 593 O O . PHE A 1 76 ? 7.876 10.311 -26.035 1.00 89.25 76 PHE A O 1
ATOM 600 N N . ILE A 1 77 ? 9.888 9.586 -26.713 1.00 90.12 77 ILE A N 1
ATOM 601 C CA . ILE A 1 77 ? 10.646 10.100 -25.563 1.00 90.12 77 ILE A CA 1
ATOM 602 C C . ILE A 1 77 ? 11.815 10.925 -26.082 1.00 90.12 77 ILE A C 1
ATOM 604 O O . ILE A 1 77 ? 12.483 10.531 -27.037 1.00 90.12 77 ILE A O 1
ATOM 608 N N . ASP A 1 78 ? 12.093 12.052 -25.427 1.00 90.81 78 ASP A N 1
ATOM 609 C CA . ASP A 1 78 ? 13.279 12.844 -25.732 1.00 90.81 78 ASP A CA 1
ATOM 610 C C . ASP A 1 78 ? 14.560 11.981 -25.620 1.00 90.81 78 ASP A C 1
ATOM 612 O O . ASP A 1 78 ? 14.785 11.342 -24.582 1.00 90.81 78 ASP A O 1
ATOM 616 N N . PRO A 1 79 ? 15.433 11.968 -26.647 1.00 91.81 79 PRO A N 1
ATOM 617 C CA . PRO A 1 79 ? 16.629 11.130 -26.652 1.00 91.81 79 PRO A CA 1
ATOM 618 C C . PRO A 1 79 ? 17.562 11.352 -25.457 1.00 91.81 79 PRO A C 1
ATOM 620 O O . PRO A 1 79 ? 18.130 10.388 -24.942 1.00 91.81 79 PRO A O 1
ATOM 623 N N . LYS A 1 80 ? 17.704 12.595 -24.969 1.00 91.44 80 LYS A N 1
ATOM 624 C CA . LYS A 1 80 ? 18.584 12.896 -23.827 1.00 91.44 80 LYS A CA 1
ATOM 625 C C . LYS A 1 80 ? 17.989 12.374 -22.523 1.00 91.44 80 LYS A C 1
ATOM 627 O O . LYS A 1 80 ? 18.718 11.873 -21.664 1.00 91.44 80 LYS A O 1
ATOM 632 N N . GLN A 1 81 ? 16.670 12.474 -22.360 1.00 90.94 81 GLN A N 1
ATOM 633 C CA . GLN A 1 81 ? 15.970 11.891 -21.213 1.00 90.94 81 GLN A CA 1
ATOM 634 C C . GLN A 1 81 ? 16.048 10.362 -21.225 1.00 90.94 81 GLN A C 1
ATOM 636 O O . GLN A 1 81 ? 16.313 9.754 -20.182 1.00 90.94 81 GLN A O 1
ATOM 641 N N . TRP A 1 82 ? 15.875 9.741 -22.394 1.00 94.38 82 TRP A N 1
ATOM 642 C CA . TRP A 1 82 ? 16.013 8.296 -22.565 1.00 94.38 82 TRP A CA 1
ATOM 643 C C . TRP A 1 82 ? 17.417 7.815 -22.184 1.00 94.38 82 TRP A C 1
ATOM 645 O O . TRP A 1 82 ? 17.554 6.941 -21.326 1.00 94.38 82 TRP A O 1
ATOM 655 N N . GLU A 1 83 ? 18.462 8.443 -22.731 1.00 92.38 83 GLU A N 1
ATOM 656 C CA . GLU A 1 83 ? 19.860 8.113 -22.429 1.00 92.38 83 GLU A CA 1
ATOM 657 C C . GLU A 1 83 ? 20.156 8.214 -20.924 1.00 92.38 83 GLU A C 1
ATOM 659 O O . GLU A 1 83 ? 20.699 7.284 -20.314 1.00 92.38 83 GLU A O 1
ATOM 664 N N . ARG A 1 84 ? 19.728 9.313 -20.287 1.00 92.19 84 ARG A N 1
ATOM 665 C CA . ARG A 1 84 ? 19.888 9.524 -18.841 1.00 92.19 84 ARG A CA 1
ATOM 666 C C . ARG A 1 84 ? 19.172 8.458 -18.008 1.00 92.19 84 ARG A C 1
ATOM 668 O O . ARG A 1 84 ? 19.686 8.059 -16.959 1.00 92.19 84 ARG A O 1
ATOM 675 N N . SER A 1 85 ? 17.992 8.023 -18.443 1.00 93.19 85 SER A N 1
ATOM 676 C CA . SER A 1 85 ? 17.183 7.019 -17.745 1.00 93.19 85 SER A CA 1
ATOM 677 C C . SER A 1 85 ? 17.835 5.641 -17.844 1.00 93.19 85 SER A C 1
ATOM 679 O O . SER A 1 85 ? 18.125 5.018 -16.822 1.00 93.19 85 SER A O 1
ATOM 681 N N . VAL A 1 86 ? 18.174 5.206 -19.062 1.00 93.38 86 VAL A N 1
ATOM 682 C CA . VAL A 1 86 ? 18.838 3.919 -19.322 1.00 93.38 86 VAL A CA 1
ATOM 683 C C . VAL A 1 86 ? 20.185 3.825 -18.601 1.00 93.38 86 VAL A C 1
ATOM 685 O O . VAL A 1 86 ? 20.537 2.764 -18.078 1.00 93.38 86 VAL A O 1
ATOM 688 N N . GLY A 1 87 ? 20.931 4.929 -18.503 1.00 90.19 87 GLY A N 1
ATOM 689 C CA . GLY A 1 87 ? 22.185 4.985 -17.749 1.00 90.19 87 GLY A CA 1
ATOM 690 C C . GLY A 1 87 ? 22.044 4.598 -16.267 1.00 90.19 87 GLY A C 1
ATOM 691 O O . GLY A 1 87 ? 23.008 4.102 -15.674 1.00 90.19 87 GLY A O 1
ATOM 692 N N . GLN A 1 88 ? 20.849 4.772 -15.694 1.00 93.56 88 GLN A N 1
ATOM 693 C CA . GLN A 1 88 ? 20.513 4.467 -14.299 1.00 93.56 88 GLN A CA 1
ATOM 694 C C . GLN A 1 88 ? 19.788 3.126 -14.119 1.00 93.56 88 GLN A C 1
ATOM 696 O O . GLN A 1 88 ? 19.635 2.670 -12.985 1.00 93.56 88 GLN A O 1
ATOM 701 N N . PHE A 1 89 ? 19.380 2.460 -15.204 1.00 94.69 89 PHE A N 1
ATOM 702 C CA . PHE A 1 89 ? 18.679 1.182 -15.112 1.00 94.69 89 PHE A CA 1
ATOM 703 C C . PHE A 1 89 ? 19.507 0.136 -14.359 1.00 94.69 89 PHE A C 1
ATOM 705 O O . PHE A 1 89 ? 20.716 -0.050 -14.567 1.00 94.69 89 PHE A O 1
ATOM 712 N N . THR A 1 90 ? 18.811 -0.578 -13.481 1.00 92.94 90 THR A N 1
ATOM 713 C CA . THR A 1 90 ? 19.352 -1.650 -12.659 1.00 92.94 90 THR A CA 1
ATOM 714 C C . THR A 1 90 ? 19.338 -2.949 -13.455 1.00 92.94 90 THR A C 1
ATOM 716 O O . THR A 1 90 ? 18.317 -3.357 -14.011 1.00 92.94 90 THR A O 1
ATOM 719 N N . THR A 1 91 ? 20.494 -3.606 -13.528 1.00 90.31 91 THR A N 1
ATOM 720 C CA . THR A 1 91 ? 20.642 -4.902 -14.201 1.00 90.31 91 THR A CA 1
ATOM 721 C C . THR A 1 91 ? 19.896 -6.004 -13.453 1.00 90.31 91 THR A C 1
ATOM 723 O O . THR A 1 91 ? 19.787 -5.943 -12.231 1.00 90.31 91 THR A O 1
ATOM 726 N N . LEU A 1 92 ? 19.443 -7.035 -14.174 1.00 89.81 92 LEU A N 1
ATOM 727 C CA . LEU A 1 92 ? 18.637 -8.148 -13.647 1.00 89.81 92 LEU A CA 1
ATOM 728 C C . LEU A 1 92 ? 17.296 -7.702 -13.045 1.00 89.81 92 LEU A C 1
ATOM 730 O O . LEU A 1 92 ? 16.694 -8.428 -12.260 1.00 89.81 92 LEU A O 1
ATOM 734 N N . SER A 1 93 ? 16.820 -6.515 -13.423 1.00 91.88 93 SER A N 1
ATOM 735 C CA . SER A 1 93 ? 15.505 -6.007 -13.032 1.00 91.88 93 SER A CA 1
ATOM 736 C C . SER A 1 93 ? 14.558 -5.992 -14.236 1.00 91.88 93 SER A C 1
ATOM 738 O O . SER A 1 93 ? 15.021 -5.739 -15.358 1.00 91.88 93 SER A O 1
ATOM 740 N N . PRO A 1 94 ? 13.255 -6.241 -14.022 1.00 93.62 94 PRO A N 1
ATOM 741 C CA . PRO A 1 94 ? 12.235 -6.087 -15.054 1.00 93.62 94 PRO A CA 1
ATOM 742 C C . PRO A 1 94 ? 12.252 -4.688 -15.683 1.00 93.62 94 PRO A C 1
ATOM 744 O O . PRO A 1 94 ? 12.597 -3.698 -15.024 1.00 93.62 94 PRO A O 1
ATOM 747 N N . LEU A 1 95 ? 11.887 -4.598 -16.963 1.00 95.00 95 LEU A N 1
ATOM 748 C CA . LEU A 1 95 ? 11.824 -3.333 -17.694 1.00 95.00 95 LEU A CA 1
ATOM 749 C C . LEU A 1 95 ? 10.851 -2.349 -17.036 1.00 95.00 95 LEU A C 1
ATOM 751 O O . LEU A 1 95 ? 11.217 -1.197 -16.834 1.00 95.00 95 LEU A O 1
ATOM 755 N N . ASP A 1 96 ? 9.666 -2.802 -16.634 1.00 94.31 96 ASP A N 1
ATOM 756 C CA . ASP A 1 96 ? 8.650 -1.963 -15.989 1.00 94.31 96 ASP A CA 1
ATOM 757 C C . ASP A 1 96 ? 9.114 -1.378 -14.657 1.00 94.31 96 ASP A C 1
ATOM 759 O O . ASP A 1 96 ? 8.936 -0.188 -14.418 1.00 94.31 96 ASP A O 1
ATOM 763 N N . SER A 1 97 ? 9.833 -2.153 -13.850 1.00 93.25 97 SER A N 1
ATOM 764 C CA . SER A 1 97 ? 10.462 -1.670 -12.617 1.00 93.25 97 SER A CA 1
ATOM 765 C C . SER A 1 97 ? 11.520 -0.591 -12.880 1.00 93.25 97 SER A C 1
ATOM 767 O O . SER A 1 97 ? 11.664 0.355 -12.102 1.00 93.25 97 SER A O 1
ATOM 769 N N . ASN A 1 98 ? 12.288 -0.725 -13.966 1.00 94.62 98 ASN A N 1
ATOM 770 C CA . ASN A 1 98 ? 13.266 0.283 -14.375 1.00 94.62 98 ASN A CA 1
ATOM 771 C C . ASN A 1 98 ? 12.586 1.543 -14.923 1.00 94.62 98 ASN A C 1
ATOM 773 O O . ASN A 1 98 ? 12.981 2.655 -14.571 1.00 94.62 98 ASN A O 1
ATOM 777 N N . VAL A 1 99 ? 11.536 1.374 -15.726 1.00 94.94 99 VAL A N 1
ATOM 778 C CA . VAL A 1 99 ? 10.714 2.472 -16.237 1.00 94.94 99 VAL A CA 1
ATOM 779 C C . VAL A 1 99 ? 10.055 3.228 -15.082 1.00 94.94 99 VAL A C 1
ATOM 781 O O . VAL A 1 99 ? 10.139 4.453 -15.047 1.00 94.94 99 VAL A O 1
ATOM 784 N N . GLU A 1 100 ? 9.483 2.523 -14.100 1.00 94.06 100 GLU A N 1
ATOM 785 C CA . GLU A 1 100 ? 8.870 3.114 -12.903 1.00 94.06 100 GLU A CA 1
ATOM 786 C C . GLU A 1 100 ? 9.854 4.023 -12.162 1.00 94.06 100 GLU A C 1
ATOM 788 O O . GLU A 1 100 ? 9.522 5.151 -11.804 1.00 94.06 100 GLU A O 1
ATOM 793 N N . LYS A 1 101 ? 11.075 3.533 -11.926 1.00 92.31 101 LYS A N 1
ATOM 794 C CA . LYS A 1 101 ? 12.047 4.214 -11.064 1.00 92.31 101 LYS A CA 1
ATOM 795 C C . LYS A 1 101 ? 12.827 5.314 -11.768 1.00 92.31 101 LYS A C 1
ATOM 797 O O . LYS A 1 101 ? 13.136 6.321 -11.139 1.00 92.31 101 LYS A O 1
ATOM 802 N N . PHE A 1 102 ? 13.194 5.103 -13.029 1.00 93.56 102 PHE A N 1
ATOM 803 C CA . PHE A 1 102 ? 14.214 5.920 -13.688 1.00 93.56 102 PHE A CA 1
ATOM 804 C C . PHE A 1 102 ? 13.706 6.687 -14.900 1.00 93.56 102 PHE A C 1
ATOM 806 O O . PHE A 1 102 ? 14.373 7.637 -15.288 1.00 93.56 102 PHE A O 1
ATOM 813 N N . LEU A 1 103 ? 12.561 6.314 -15.481 1.00 93.38 103 LEU A N 1
ATOM 814 C CA . LEU A 1 103 ? 12.006 6.997 -16.651 1.00 93.38 103 LEU A CA 1
ATOM 815 C C . LEU A 1 103 ? 10.766 7.827 -16.306 1.00 93.38 103 LEU A C 1
ATOM 817 O O . LEU A 1 103 ? 10.728 9.014 -16.621 1.00 93.38 103 LEU A O 1
ATOM 821 N N . LEU A 1 104 ? 9.788 7.240 -15.605 1.00 92.38 104 LEU A N 1
ATOM 822 C CA . LEU A 1 104 ? 8.554 7.928 -15.204 1.00 92.38 104 LEU A CA 1
ATOM 823 C C . LEU A 1 104 ? 8.783 9.296 -14.537 1.00 92.38 104 LEU A C 1
ATOM 825 O O . LEU A 1 104 ? 8.042 10.222 -14.867 1.00 92.38 104 LEU A O 1
ATOM 829 N N . PRO A 1 105 ? 9.788 9.494 -13.654 1.00 89.81 105 PRO A N 1
ATOM 830 C CA . PRO A 1 105 ? 10.013 10.798 -13.029 1.00 89.81 105 PRO A CA 1
ATOM 831 C C . PRO A 1 105 ? 10.279 11.951 -14.011 1.00 89.81 105 PRO A C 1
ATOM 833 O O . PRO A 1 105 ? 10.110 13.112 -13.623 1.00 89.81 105 PRO A O 1
ATOM 836 N N . TYR A 1 106 ? 10.691 11.641 -15.247 1.00 88.94 106 TYR A N 1
ATOM 837 C CA . TYR A 1 106 ? 10.960 12.600 -16.323 1.00 88.94 106 TYR A CA 1
ATOM 838 C C . TYR A 1 106 ? 9.789 12.779 -17.302 1.00 88.94 106 TYR A C 1
ATOM 840 O O . TYR A 1 106 ? 9.832 13.688 -18.121 1.00 88.94 106 TYR A O 1
ATOM 848 N N . MET A 1 107 ? 8.734 11.965 -17.203 1.00 89.56 107 MET A N 1
ATOM 849 C CA . MET A 1 107 ? 7.575 11.987 -18.104 1.00 89.56 107 MET A CA 1
ATOM 850 C C . MET A 1 107 ? 6.401 12.786 -17.516 1.00 89.56 107 MET A C 1
ATOM 852 O O . MET A 1 107 ? 5.263 12.326 -17.540 1.00 89.56 107 MET A O 1
ATOM 856 N N . ASP A 1 108 ? 6.674 13.960 -16.942 1.00 87.44 108 ASP A N 1
ATOM 857 C CA . ASP A 1 108 ? 5.665 14.750 -16.220 1.00 87.44 108 ASP A CA 1
ATOM 858 C C . ASP A 1 108 ? 4.503 15.171 -17.131 1.00 87.44 108 ASP A C 1
ATOM 860 O O . ASP A 1 108 ? 3.350 14.905 -16.808 1.00 87.44 108 ASP A O 1
ATOM 864 N N . ASP A 1 109 ? 4.808 15.696 -18.321 1.00 88.38 109 ASP A N 1
ATOM 865 C CA . ASP A 1 109 ? 3.799 16.131 -19.296 1.00 88.38 109 ASP A CA 1
ATOM 866 C C . ASP A 1 109 ? 2.845 14.991 -19.688 1.00 88.38 109 ASP A C 1
ATOM 868 O O . ASP A 1 109 ? 1.629 15.169 -19.711 1.00 88.38 109 ASP A O 1
ATOM 872 N N . TYR A 1 110 ? 3.389 13.791 -19.922 1.00 89.75 110 TYR A N 1
ATOM 873 C CA . TYR A 1 110 ? 2.597 12.592 -20.210 1.00 89.75 110 TYR A CA 1
ATOM 874 C C . TYR A 1 110 ? 1.743 12.175 -19.008 1.00 89.75 110 TYR A C 1
ATOM 876 O O . TYR A 1 110 ? 0.565 11.865 -19.146 1.00 89.75 110 TYR A O 1
ATOM 884 N N . LEU A 1 111 ? 2.319 12.169 -17.804 1.00 91.56 111 LEU A N 1
ATOM 885 C CA . LEU A 1 111 ? 1.599 11.764 -16.597 1.00 91.56 111 LEU A CA 1
ATOM 886 C C . LEU A 1 111 ? 0.482 12.749 -16.226 1.00 91.56 111 LEU A C 1
ATOM 888 O O . LEU A 1 111 ? -0.543 12.333 -15.685 1.00 91.56 111 LEU A O 1
ATOM 892 N N . GLN A 1 112 ? 0.662 14.036 -16.522 1.00 90.12 112 GLN A N 1
ATOM 893 C CA . GLN A 1 112 ? -0.351 15.072 -16.332 1.00 90.12 112 GLN A CA 1
ATOM 894 C C . GLN A 1 112 ? -1.434 15.045 -17.412 1.00 90.12 112 GLN A C 1
ATOM 896 O O . GLN A 1 112 ? -2.570 15.414 -17.117 1.00 90.12 112 GLN A O 1
ATOM 901 N N . SER A 1 113 ? -1.121 14.584 -18.629 1.00 92.50 113 SER A N 1
ATOM 902 C CA . SER A 1 113 ? -2.115 14.465 -19.699 1.00 92.50 113 SER A CA 1
ATOM 903 C C . SER A 1 113 ? -3.069 13.281 -19.522 1.00 92.50 113 SER A C 1
ATOM 905 O O . SER A 1 113 ? -4.102 13.252 -20.184 1.00 92.50 113 SER A O 1
ATOM 907 N N . LEU A 1 114 ? -2.748 12.320 -18.646 1.00 94.44 114 LEU A N 1
ATOM 908 C CA . LEU A 1 114 ? -3.611 11.172 -18.357 1.00 94.44 114 LEU A CA 1
ATOM 909 C C . LEU A 1 114 ? -4.934 11.599 -17.705 1.00 94.44 114 LEU A C 1
ATOM 911 O O . LEU A 1 114 ? -4.976 12.154 -16.597 1.00 94.44 114 LEU A O 1
ATOM 915 N N . THR A 1 115 ? -6.022 11.259 -18.386 1.00 96.19 115 THR A N 1
ATOM 916 C CA . THR A 1 115 ? -7.403 11.430 -17.929 1.00 96.19 115 THR A CA 1
ATOM 917 C C . THR A 1 115 ? -7.741 10.485 -16.773 1.00 96.19 115 THR A C 1
ATOM 919 O O . THR A 1 115 ? -7.034 9.511 -16.495 1.00 96.19 115 THR A O 1
ATOM 922 N N . GLU A 1 116 ? -8.832 10.766 -16.053 1.00 96.12 116 GLU A N 1
ATOM 923 C CA . GLU A 1 116 ? -9.299 9.862 -14.994 1.00 96.12 116 GLU A CA 1
ATOM 924 C C . GLU A 1 116 ? -9.693 8.498 -15.579 1.00 96.12 116 GLU A C 1
ATOM 926 O O . GLU A 1 116 ? -9.361 7.469 -14.997 1.00 96.12 116 GLU A O 1
ATOM 931 N N . GLU A 1 117 ? -10.314 8.482 -16.756 1.00 96.94 117 GLU A N 1
ATOM 932 C CA . GLU A 1 117 ? -10.734 7.281 -17.475 1.00 96.94 117 GLU A CA 1
ATOM 933 C C . GLU A 1 117 ? -9.543 6.390 -17.851 1.00 96.94 117 GLU A C 1
ATOM 935 O O . GLU A 1 117 ? -9.588 5.177 -17.641 1.00 96.94 117 GLU A O 1
ATOM 940 N N . GLU A 1 118 ? -8.446 6.978 -18.335 1.00 96.56 118 GLU A N 1
ATOM 941 C CA . GLU A 1 118 ? -7.213 6.240 -18.637 1.00 96.56 118 GLU A CA 1
ATOM 942 C C . GLU A 1 118 ? -6.571 5.660 -17.373 1.00 96.56 118 GLU A C 1
ATOM 944 O O . GLU A 1 118 ? -6.123 4.511 -17.369 1.00 96.56 118 GLU A O 1
ATOM 949 N N . LEU A 1 119 ? -6.555 6.421 -16.272 1.00 96.88 119 LEU A N 1
ATOM 950 C CA . LEU A 1 119 ? -6.060 5.928 -14.985 1.00 96.88 119 LEU A CA 1
ATOM 951 C C . LEU A 1 119 ? -6.915 4.771 -14.463 1.00 96.88 119 LEU A C 1
ATOM 953 O O . LEU A 1 119 ? -6.365 3.785 -13.969 1.00 96.88 119 LEU A O 1
ATOM 957 N N . VAL A 1 120 ? -8.241 4.873 -14.589 1.00 97.88 120 VAL A N 1
ATOM 958 C CA . VAL A 1 120 ? -9.167 3.799 -14.216 1.00 97.88 120 VAL A CA 1
ATOM 959 C C . VAL A 1 120 ? -8.886 2.551 -15.046 1.00 97.88 120 VAL A C 1
ATOM 961 O O . VAL A 1 120 ? -8.685 1.488 -14.464 1.00 97.88 120 VAL A O 1
ATOM 964 N N . ALA A 1 121 ? -8.784 2.679 -16.370 1.00 97.44 121 ALA A N 1
ATOM 965 C CA . ALA A 1 121 ? -8.523 1.554 -17.265 1.00 97.44 121 ALA A CA 1
ATOM 966 C C . ALA A 1 121 ? -7.189 0.851 -16.953 1.00 97.44 121 ALA A C 1
ATOM 968 O O . ALA A 1 121 ? -7.142 -0.376 -16.871 1.00 97.44 121 ALA A O 1
ATOM 969 N N . MET A 1 122 ? -6.118 1.613 -16.706 1.00 96.56 122 MET A N 1
ATOM 970 C CA . MET A 1 122 ? -4.811 1.047 -16.349 1.00 96.56 122 MET A CA 1
ATOM 971 C C . MET A 1 122 ? -4.839 0.296 -15.016 1.00 96.56 122 MET A C 1
ATOM 973 O O . MET A 1 122 ? -4.279 -0.794 -14.904 1.00 96.56 122 MET A O 1
ATOM 977 N N . VAL A 1 123 ? -5.481 0.866 -13.991 1.00 97.25 123 VAL A N 1
ATOM 978 C CA . VAL A 1 123 ? -5.614 0.199 -12.688 1.00 97.25 123 VAL A CA 1
ATOM 979 C C . VAL A 1 123 ? -6.520 -1.025 -12.802 1.00 97.25 123 VAL A C 1
ATOM 981 O O . VAL A 1 123 ? -6.233 -2.042 -12.177 1.00 97.25 123 VAL A O 1
ATOM 984 N N . HIS A 1 124 ? -7.581 -0.954 -13.604 1.00 97.56 124 HIS A N 1
ATOM 985 C CA . HIS A 1 124 ? -8.489 -2.070 -13.843 1.00 97.56 124 HIS A CA 1
ATOM 986 C C . HIS A 1 124 ? -7.732 -3.248 -14.456 1.00 97.56 124 HIS A C 1
ATOM 988 O O . HIS A 1 124 ? -7.705 -4.317 -13.848 1.00 97.56 124 HIS A O 1
ATOM 994 N N . GLU A 1 125 ? -7.044 -3.044 -15.582 1.00 96.06 125 GLU A N 1
ATOM 995 C CA . GLU A 1 125 ? -6.230 -4.088 -16.217 1.00 96.06 125 GLU A CA 1
ATOM 996 C C . GLU A 1 125 ? -5.198 -4.658 -15.232 1.00 96.06 125 GLU A C 1
ATOM 998 O O . GLU A 1 125 ? -5.103 -5.872 -15.059 1.00 96.06 125 GLU A O 1
ATOM 1003 N N . PHE A 1 126 ? -4.496 -3.786 -14.499 1.00 95.75 126 PHE A N 1
ATOM 1004 C CA . PHE A 1 126 ? -3.528 -4.206 -13.490 1.00 95.75 126 PHE A CA 1
ATOM 1005 C C . PHE A 1 126 ? -4.149 -5.103 -12.410 1.00 95.75 126 PHE A C 1
ATOM 1007 O O . PHE A 1 126 ? -3.582 -6.136 -12.068 1.00 95.75 126 PHE A O 1
ATOM 1014 N N . LEU A 1 127 ? -5.305 -4.742 -11.851 1.00 95.81 127 LEU A N 1
ATOM 1015 C CA . LEU A 1 127 ? -5.940 -5.535 -10.796 1.00 95.81 127 LEU A CA 1
ATOM 1016 C C . LEU A 1 127 ? -6.456 -6.883 -11.318 1.00 95.81 127 LEU A C 1
ATOM 1018 O O . LEU A 1 127 ? -6.389 -7.878 -10.590 1.00 95.81 127 LEU A O 1
ATOM 1022 N N . ILE A 1 128 ? -6.924 -6.936 -12.569 1.00 95.56 128 ILE A N 1
ATOM 1023 C CA . ILE A 1 128 ? -7.292 -8.190 -13.238 1.00 95.56 128 ILE A CA 1
ATOM 1024 C C . ILE A 1 128 ? -6.065 -9.091 -13.396 1.00 95.56 128 ILE A C 1
ATOM 1026 O O . ILE A 1 128 ? -6.125 -10.250 -12.983 1.00 95.56 128 ILE A O 1
ATOM 1030 N N . ASP A 1 129 ? -4.943 -8.550 -13.878 1.00 93.31 129 ASP A N 1
ATOM 1031 C CA . ASP A 1 129 ? -3.672 -9.278 -14.012 1.00 93.31 129 ASP A CA 1
ATOM 1032 C C . ASP A 1 129 ? -3.166 -9.813 -12.659 1.00 93.31 129 ASP A C 1
ATOM 1034 O O . ASP A 1 129 ? -2.580 -10.893 -12.581 1.00 93.31 129 ASP A O 1
ATOM 1038 N N . GLN A 1 130 ? -3.430 -9.087 -11.567 1.00 93.12 130 GLN A N 1
ATOM 1039 C CA . GLN A 1 130 ? -3.103 -9.513 -10.200 1.00 93.12 130 GLN A CA 1
ATOM 1040 C C . GLN A 1 130 ? -4.115 -10.508 -9.597 1.00 93.12 130 GLN A C 1
ATOM 1042 O O . GLN A 1 130 ? -3.953 -10.924 -8.448 1.00 93.12 130 GLN A O 1
ATOM 1047 N N . GLY A 1 131 ? -5.154 -10.907 -10.337 1.00 93.56 131 GLY A N 1
ATOM 1048 C CA . GLY A 1 131 ? -6.118 -11.922 -9.906 1.00 93.56 131 GLY A CA 1
ATOM 1049 C C . GLY A 1 131 ? -7.128 -11.425 -8.870 1.00 93.56 131 GLY A C 1
ATOM 1050 O O . GLY A 1 131 ? -7.481 -12.155 -7.942 1.00 93.56 131 GLY A O 1
ATOM 1051 N N . ILE A 1 132 ? -7.595 -10.178 -8.992 1.00 94.62 132 ILE A N 1
ATOM 1052 C CA . ILE A 1 132 ? -8.561 -9.602 -8.043 1.00 94.62 132 ILE A CA 1
ATOM 1053 C C . ILE A 1 132 ? -9.932 -10.310 -8.047 1.00 94.62 132 ILE A C 1
ATOM 1055 O O . ILE A 1 132 ? -10.632 -10.318 -7.031 1.00 94.62 132 ILE A O 1
ATOM 1059 N N . LEU A 1 133 ? -10.325 -10.912 -9.174 1.00 95.00 133 LEU A N 1
ATOM 1060 C CA . LEU A 1 133 ? -11.620 -11.576 -9.320 1.00 95.00 133 LEU A CA 1
ATOM 1061 C C . LEU A 1 133 ? -11.681 -12.868 -8.508 1.00 95.00 133 LEU A C 1
ATOM 1063 O O . LEU A 1 133 ? -10.728 -13.640 -8.466 1.00 95.00 133 LEU A O 1
ATOM 1067 N N . ASN A 1 134 ? -12.834 -13.111 -7.888 1.00 92.62 134 ASN A N 1
ATOM 1068 C CA . ASN A 1 134 ? -13.096 -14.237 -6.993 1.00 92.62 134 ASN A CA 1
ATOM 1069 C C . ASN A 1 134 ? -12.046 -14.384 -5.878 1.00 92.62 134 ASN A C 1
ATOM 1071 O O . ASN A 1 134 ? -11.831 -15.479 -5.362 1.00 92.62 134 ASN A O 1
ATOM 1075 N N . THR A 1 135 ? -11.430 -13.269 -5.479 1.00 91.56 135 THR A N 1
ATOM 1076 C CA . THR A 1 135 ? -10.470 -13.215 -4.381 1.00 91.56 135 THR A CA 1
ATOM 1077 C C . THR A 1 135 ? -11.035 -12.372 -3.240 1.00 91.56 135 THR A C 1
ATOM 1079 O O . THR A 1 135 ? -11.529 -11.265 -3.479 1.00 91.56 135 THR A O 1
ATOM 1082 N N . PRO A 1 136 ? -10.966 -12.844 -1.981 1.00 90.62 136 PRO A N 1
ATOM 1083 C CA . PRO A 1 136 ? -11.408 -12.061 -0.837 1.00 90.62 136 PRO A CA 1
ATOM 1084 C C . PRO A 1 136 ? -10.637 -10.742 -0.720 1.00 90.62 136 PRO A C 1
ATOM 1086 O O . PRO A 1 136 ? -9.413 -10.727 -0.617 1.00 90.62 136 PRO A O 1
ATOM 1089 N N . ILE A 1 137 ? -11.364 -9.628 -0.688 1.00 90.31 137 ILE A N 1
ATOM 1090 C CA . ILE A 1 137 ? -10.805 -8.282 -0.508 1.00 90.31 137 ILE A CA 1
ATOM 1091 C C . ILE A 1 137 ? -10.874 -7.890 0.964 1.00 90.31 137 ILE A C 1
ATOM 1093 O O . ILE A 1 137 ? -9.907 -7.392 1.539 1.00 90.31 137 ILE A O 1
ATOM 1097 N N . ARG A 1 138 ? -12.026 -8.136 1.596 1.00 86.88 138 ARG A N 1
ATOM 1098 C CA . ARG A 1 138 ? -12.303 -7.717 2.972 1.00 86.88 138 ARG A CA 1
ATOM 1099 C C . ARG A 1 138 ? -13.209 -8.721 3.670 1.00 86.88 138 ARG A C 1
ATOM 1101 O O . ARG A 1 138 ? -14.183 -9.181 3.088 1.00 86.88 138 ARG A O 1
ATOM 1108 N N . GLN A 1 139 ? -12.939 -8.992 4.943 1.00 86.44 139 GLN A N 1
ATOM 1109 C CA . GLN A 1 139 ? -13.826 -9.758 5.819 1.00 86.44 139 GLN A CA 1
ATOM 1110 C C . GLN A 1 139 ? -14.243 -8.909 7.023 1.00 86.44 139 GLN A C 1
ATOM 1112 O O . GLN A 1 139 ? -13.417 -8.212 7.614 1.00 86.44 139 GLN A O 1
ATOM 1117 N N . ARG A 1 140 ? -15.534 -8.923 7.374 1.00 79.44 140 ARG A N 1
ATOM 1118 C CA . ARG A 1 140 ? -16.069 -8.213 8.551 1.00 79.44 140 ARG A CA 1
ATOM 1119 C C . ARG A 1 140 ? -17.333 -8.896 9.062 1.00 79.44 140 ARG A C 1
ATOM 1121 O O . ARG A 1 140 ? -18.259 -9.093 8.289 1.00 79.44 140 ARG A O 1
ATOM 1128 N N . ASN A 1 141 ? -17.422 -9.174 10.362 1.00 78.94 141 ASN A N 1
ATOM 1129 C CA . ASN A 1 141 ? -18.629 -9.718 11.010 1.00 78.94 141 ASN A CA 1
ATOM 1130 C C . ASN A 1 141 ? -19.196 -10.973 10.308 1.00 78.94 141 ASN A C 1
ATOM 1132 O O . ASN A 1 141 ? -20.393 -11.036 10.037 1.00 78.94 141 ASN A O 1
ATOM 1136 N N . GLY A 1 142 ? -18.346 -11.939 9.951 1.00 77.19 142 GLY A N 1
ATOM 1137 C CA . GLY A 1 142 ? -18.781 -13.170 9.269 1.00 77.19 142 GLY A CA 1
ATOM 1138 C C . GLY A 1 142 ? -19.087 -13.015 7.773 1.00 77.19 142 GLY A C 1
ATOM 1139 O O . GLY A 1 142 ? -19.550 -13.961 7.149 1.00 77.19 142 GLY A O 1
ATOM 1140 N N . LYS A 1 143 ? -18.862 -11.828 7.196 1.00 85.12 143 LYS A N 1
ATOM 1141 C CA . LYS A 1 143 ? -19.130 -11.509 5.788 1.00 85.12 143 LYS A CA 1
ATOM 1142 C C . LYS A 1 143 ? -17.832 -11.369 5.008 1.00 85.12 143 LYS A C 1
ATOM 1144 O O . LYS A 1 143 ? -16.924 -10.687 5.491 1.00 85.12 143 LYS A O 1
ATOM 1149 N N . THR A 1 144 ? -17.784 -11.925 3.798 1.00 90.06 144 THR A N 1
ATOM 1150 C CA . THR A 1 144 ? -16.645 -11.778 2.879 1.00 90.06 144 THR A CA 1
ATOM 1151 C C . THR A 1 144 ? -17.041 -10.955 1.659 1.00 90.06 144 THR A C 1
ATOM 1153 O O . THR A 1 144 ? -18.023 -11.259 0.990 1.00 90.06 144 THR A O 1
ATOM 1156 N N . TYR A 1 145 ? -16.264 -9.921 1.361 1.00 91.88 145 TYR A N 1
ATOM 1157 C CA . TYR A 1 145 ? -16.438 -9.061 0.197 1.00 91.88 145 TYR A CA 1
ATOM 1158 C C . TYR A 1 145 ? -15.364 -9.359 -0.845 1.00 91.88 145 TYR A C 1
ATOM 1160 O O . TYR A 1 145 ? -14.190 -9.523 -0.495 1.00 91.88 145 TYR A O 1
ATOM 1168 N N . TYR A 1 146 ? -15.763 -9.417 -2.110 1.00 94.50 146 TYR A N 1
ATOM 1169 C CA . TYR A 1 146 ? -14.911 -9.796 -3.238 1.00 94.50 146 TYR A CA 1
ATOM 1170 C C . TYR A 1 146 ? -15.457 -9.215 -4.547 1.00 94.50 146 TYR A C 1
ATOM 1172 O O . TYR A 1 146 ? -16.598 -8.769 -4.583 1.00 94.50 146 TYR A O 1
ATOM 1180 N N . PHE A 1 147 ? -14.680 -9.234 -5.629 1.00 96.06 147 PHE A N 1
ATOM 1181 C CA . PHE A 1 147 ? -15.204 -8.942 -6.969 1.00 96.06 147 PHE A CA 1
ATOM 1182 C C . PHE A 1 147 ? -15.590 -10.244 -7.664 1.00 96.06 147 PHE A C 1
ATOM 1184 O O . PHE A 1 147 ? -14.780 -11.165 -7.717 1.00 96.06 147 PHE A O 1
ATOM 1191 N N . ASN A 1 148 ? -16.814 -10.347 -8.180 1.00 94.31 148 ASN A N 1
ATOM 1192 C CA . ASN A 1 148 ? -17.239 -11.523 -8.945 1.00 94.31 148 ASN A CA 1
ATOM 1193 C C . ASN A 1 148 ? -16.660 -11.505 -10.375 1.00 94.31 148 ASN A C 1
ATOM 1195 O O . ASN A 1 148 ? -15.978 -10.564 -10.768 1.00 94.31 148 ASN A O 1
ATOM 1199 N N . THR A 1 149 ? -16.964 -12.519 -11.184 1.00 94.56 149 THR A N 1
ATOM 1200 C CA . THR A 1 149 ? -16.492 -12.626 -12.580 1.00 94.56 149 THR A CA 1
ATOM 1201 C C . THR A 1 149 ? -16.929 -11.484 -13.501 1.00 94.56 149 THR A C 1
ATOM 1203 O O . THR A 1 149 ? -16.332 -11.311 -14.555 1.00 94.56 149 THR A O 1
ATOM 1206 N N . PHE A 1 150 ? -17.951 -10.712 -13.124 1.00 95.31 150 PHE A N 1
ATOM 1207 C CA . PHE A 1 150 ? -18.446 -9.551 -13.870 1.00 95.31 150 PHE A CA 1
ATOM 1208 C C . PHE A 1 150 ? -17.833 -8.230 -13.382 1.00 95.31 150 PHE A C 1
ATOM 1210 O O . PHE A 1 150 ? -18.356 -7.163 -13.690 1.00 95.31 150 PHE A O 1
ATOM 1217 N N . CYS A 1 151 ? -16.759 -8.290 -12.589 1.00 96.06 151 CYS A N 1
ATOM 1218 C CA . CYS A 1 151 ? -16.124 -7.126 -11.971 1.00 96.06 151 CYS A CA 1
ATOM 1219 C C . CYS A 1 151 ? -17.065 -6.341 -11.039 1.00 96.06 151 CYS A C 1
ATOM 1221 O O . CYS A 1 151 ? -16.879 -5.143 -10.845 1.00 96.06 151 CYS A O 1
ATOM 1223 N N . ILE A 1 152 ? -18.063 -6.997 -10.436 1.00 96.94 152 ILE A N 1
ATOM 1224 C CA . ILE A 1 152 ? -18.997 -6.364 -9.494 1.00 96.94 152 ILE A CA 1
ATOM 1225 C C . ILE A 1 152 ? -18.596 -6.709 -8.060 1.00 96.94 152 ILE A C 1
ATOM 1227 O O . ILE A 1 152 ? -18.422 -7.884 -7.709 1.00 96.94 152 ILE A O 1
ATOM 1231 N N . TYR A 1 153 ? -18.488 -5.686 -7.212 1.00 96.75 153 TYR A N 1
AT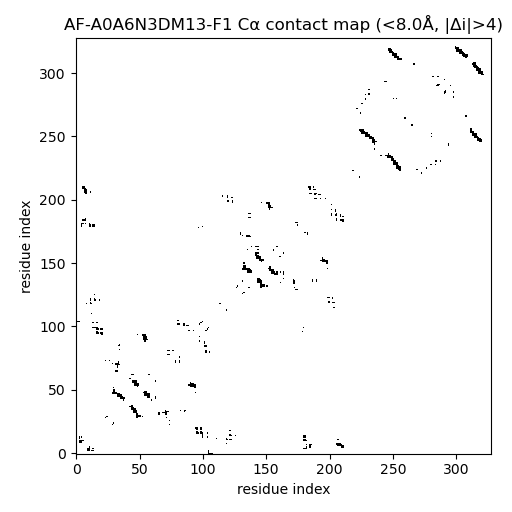OM 1232 C CA . TYR A 1 153 ? -18.203 -5.834 -5.792 1.00 96.75 153 TYR A CA 1
ATOM 1233 C C . TYR A 1 153 ? -19.379 -6.514 -5.085 1.00 96.75 153 TYR A C 1
ATOM 1235 O O . TYR A 1 153 ? -20.472 -5.972 -4.948 1.00 96.75 153 TYR A O 1
ATOM 1243 N N . SER A 1 154 ? -19.141 -7.745 -4.658 1.00 94.31 154 SER A N 1
ATOM 1244 C CA . SER A 1 154 ? -20.135 -8.706 -4.202 1.00 94.31 154 SER A CA 1
ATOM 1245 C C . SER A 1 154 ? -19.883 -9.121 -2.756 1.00 94.31 154 SER A C 1
ATOM 1247 O O . SER A 1 154 ? -18.819 -8.887 -2.175 1.00 94.31 154 SER A O 1
ATOM 1249 N N . LEU A 1 155 ? -20.892 -9.757 -2.165 1.00 92.56 155 LEU A N 1
ATOM 1250 C CA . LEU A 1 155 ? -20.897 -10.185 -0.774 1.00 92.56 155 LEU A CA 1
ATOM 1251 C C . LEU A 1 155 ? -21.244 -11.674 -0.671 1.00 92.56 155 LEU A C 1
ATOM 1253 O O . LEU A 1 155 ? -22.358 -12.079 -0.994 1.00 92.56 155 LEU A O 1
ATOM 1257 N N . ASP A 1 156 ? -20.333 -12.462 -0.108 1.00 88.00 156 ASP A N 1
ATOM 1258 C CA . ASP A 1 156 ? -20.609 -13.813 0.379 1.00 88.00 156 ASP A CA 1
ATOM 1259 C C . ASP A 1 156 ? -21.114 -13.717 1.828 1.00 88.00 156 ASP A C 1
ATOM 1261 O O . ASP A 1 156 ? -20.351 -13.485 2.773 1.00 88.00 156 ASP A O 1
ATOM 1265 N N . LYS A 1 157 ? -22.441 -13.813 1.990 1.00 81.50 157 LYS A N 1
ATOM 1266 C CA . LYS A 1 157 ? -23.124 -13.681 3.291 1.00 81.50 157 LYS A CA 1
ATOM 1267 C C . LYS A 1 157 ? -22.955 -14.910 4.178 1.00 81.50 157 LYS A C 1
ATOM 1269 O O . LYS A 1 157 ? -22.953 -14.765 5.395 1.00 81.50 157 LYS A O 1
ATOM 1274 N N . THR A 1 158 ? -22.885 -16.096 3.583 1.00 78.00 158 THR A N 1
ATOM 1275 C CA . THR A 1 158 ? -22.898 -17.383 4.293 1.00 78.00 158 THR A CA 1
ATOM 1276 C C . THR A 1 158 ? -21.501 -17.977 4.450 1.00 78.00 158 THR A C 1
ATOM 1278 O O . THR A 1 158 ? -21.375 -19.053 5.025 1.00 78.00 158 THR A O 1
ATOM 1281 N N . SER A 1 159 ? -20.456 -17.275 3.982 1.00 79.25 159 SER A N 1
ATOM 1282 C CA . SER A 1 159 ? -19.072 -17.777 3.940 1.00 79.25 159 SER A CA 1
ATOM 1283 C C . SER A 1 159 ? -18.960 -19.111 3.193 1.00 79.25 159 SER A C 1
ATOM 1285 O O . SER A 1 159 ? -18.177 -19.987 3.556 1.00 79.25 159 SER A O 1
ATOM 1287 N N . SER A 1 160 ? -19.807 -19.275 2.177 1.00 77.94 160 SER A N 1
ATOM 1288 C CA . SER A 1 160 ? -19.924 -20.507 1.395 1.00 77.94 160 SER A CA 1
ATOM 1289 C C . SER A 1 160 ? -18.809 -20.641 0.364 1.00 77.94 160 SER A C 1
ATOM 1291 O O . SER A 1 160 ? -18.352 -21.748 0.092 1.00 77.94 160 SER A O 1
ATOM 1293 N N . LEU A 1 161 ? -18.352 -19.512 -0.180 1.00 79.88 161 LEU A N 1
ATOM 1294 C CA . LEU A 1 161 ? -17.274 -19.445 -1.161 1.00 79.88 161 LEU A CA 1
ATOM 1295 C C . LEU A 1 161 ? -15.929 -19.253 -0.468 1.00 79.88 161 LEU A C 1
ATOM 1297 O O . LEU A 1 161 ? -14.918 -19.815 -0.884 1.00 79.88 161 LEU A O 1
ATOM 1301 N N . PHE A 1 162 ? -15.926 -18.467 0.609 1.00 82.56 162 PHE A N 1
ATOM 1302 C CA . PHE A 1 162 ? -14.719 -18.130 1.345 1.00 82.56 162 PHE A CA 1
ATOM 1303 C C . PHE A 1 162 ? -14.934 -18.378 2.835 1.00 82.56 162 PHE A C 1
ATOM 1305 O O . PHE A 1 162 ? -15.685 -17.627 3.467 1.00 82.56 162 PHE A O 1
ATOM 1312 N N . PRO A 1 163 ? -14.254 -19.383 3.418 1.00 78.56 163 PRO A N 1
ATOM 1313 C CA . PRO A 1 163 ? -14.310 -19.631 4.848 1.00 78.56 163 PRO A CA 1
ATOM 1314 C C . PRO A 1 163 ? -13.962 -18.362 5.625 1.00 78.56 163 PRO A C 1
ATOM 1316 O O . PRO A 1 163 ? -12.974 -17.678 5.335 1.00 78.56 163 PRO A O 1
ATOM 1319 N N . TYR A 1 164 ? -14.785 -18.034 6.617 1.00 73.19 164 TYR A N 1
ATOM 1320 C CA . TYR A 1 164 ? -14.521 -16.885 7.467 1.00 73.19 164 TYR A CA 1
ATOM 1321 C C . TYR A 1 164 ? -13.355 -17.192 8.403 1.00 73.19 164 TYR A C 1
ATOM 1323 O O . TYR A 1 164 ? -13.461 -18.034 9.298 1.00 73.19 164 TYR A O 1
ATOM 1331 N N . GLU A 1 165 ? -12.240 -16.492 8.225 1.00 66.25 165 GLU A N 1
ATOM 1332 C CA . GLU A 1 165 ? -11.099 -16.635 9.114 1.00 66.25 165 GLU A CA 1
ATOM 1333 C C . GLU A 1 165 ? -11.275 -15.683 10.307 1.00 66.25 165 GLU A C 1
ATOM 1335 O O . GLU A 1 165 ? -11.157 -14.467 10.195 1.00 66.25 165 GLU A O 1
ATOM 1340 N N . SER A 1 166 ? -11.577 -16.232 11.488 1.00 59.50 166 SER A N 1
ATOM 1341 C CA . SER A 1 166 ? -11.787 -15.460 12.727 1.00 59.50 166 SER A CA 1
ATOM 1342 C C . SER A 1 166 ? -10.541 -14.704 13.213 1.00 59.50 166 SER A C 1
ATOM 1344 O O . SER A 1 166 ? -10.647 -13.808 14.053 1.00 59.50 166 SER A O 1
ATOM 1346 N N . ARG A 1 167 ? -9.357 -15.039 12.684 1.00 60.94 167 ARG A N 1
ATOM 1347 C CA . ARG A 1 167 ? -8.109 -14.299 12.901 1.00 60.94 167 ARG A CA 1
ATOM 1348 C C . ARG A 1 167 ? -7.964 -13.240 11.812 1.00 60.94 167 ARG A C 1
ATOM 1350 O O . ARG A 1 167 ? -7.997 -13.569 10.633 1.00 60.94 167 ARG A O 1
ATOM 1357 N N . LEU A 1 168 ? -7.749 -11.985 12.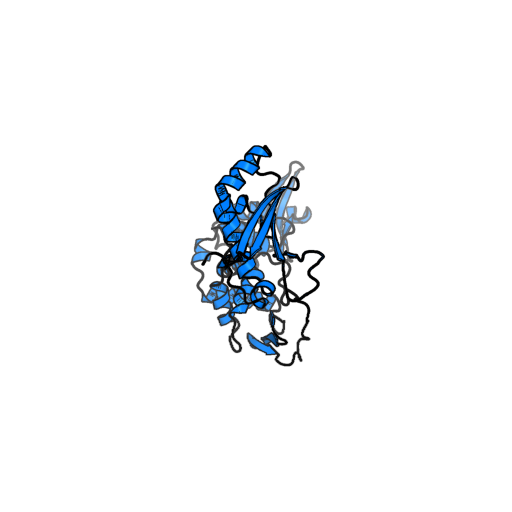211 1.00 55.59 168 LEU A N 1
ATOM 1358 C CA . LEU A 1 168 ? -7.477 -10.856 11.314 1.00 55.59 168 LEU A CA 1
ATOM 1359 C C . LEU A 1 168 ? -6.278 -11.158 10.394 1.00 55.59 168 LEU A C 1
ATOM 1361 O O . LEU A 1 168 ? -5.130 -10.883 10.742 1.00 55.59 168 LEU A O 1
ATOM 1365 N N . LYS A 1 169 ? -6.521 -11.697 9.195 1.00 56.78 169 LYS A N 1
ATOM 1366 C CA . LYS A 1 169 ? -5.549 -11.609 8.105 1.00 56.78 169 LYS A CA 1
ATOM 1367 C C . LYS A 1 169 ? -5.660 -10.213 7.509 1.00 56.78 169 LYS A C 1
ATOM 1369 O O . LYS A 1 169 ? -6.572 -9.913 6.749 1.00 56.78 169 LYS A O 1
ATOM 1374 N N . PHE A 1 170 ? -4.692 -9.364 7.838 1.00 54.22 170 PHE A N 1
ATOM 1375 C CA . PHE A 1 170 ? -4.593 -7.986 7.344 1.00 54.22 170 PHE A CA 1
ATOM 1376 C C . PHE A 1 170 ? -4.331 -7.878 5.821 1.00 54.22 170 PHE A C 1
ATOM 1378 O O . PHE A 1 170 ? -4.254 -6.776 5.291 1.00 54.22 170 PHE A O 1
ATOM 1385 N N . SER A 1 171 ? -4.189 -9.000 5.104 1.00 62.31 171 SER A N 1
ATOM 1386 C CA . SER A 1 171 ? -3.972 -9.047 3.649 1.00 62.31 171 SER A CA 1
ATOM 1387 C C . SER A 1 171 ? -4.628 -10.285 3.025 1.00 62.31 171 SER A C 1
ATOM 1389 O O . SER A 1 171 ? -3.992 -11.331 2.866 1.00 62.31 171 SER A O 1
ATOM 1391 N N . LEU A 1 172 ? -5.921 -10.180 2.711 1.00 81.31 172 LEU A N 1
ATOM 1392 C CA . LEU A 1 172 ? -6.658 -11.233 2.006 1.00 81.31 172 LEU A CA 1
ATOM 1393 C C . LEU A 1 172 ? -6.292 -11.250 0.514 1.00 81.31 172 LEU A C 1
ATOM 1395 O O . LEU A 1 172 ? -5.795 -12.257 0.014 1.00 81.31 172 LEU A O 1
ATOM 1399 N N . PHE A 1 173 ? -6.414 -10.102 -0.153 1.00 88.00 173 PHE A N 1
ATOM 1400 C CA . PHE A 1 173 ? -5.868 -9.874 -1.487 1.00 88.00 173 PHE A CA 1
ATOM 1401 C C . PHE A 1 173 ? -4.399 -9.451 -1.402 1.00 88.00 173 PHE A C 1
ATOM 1403 O O . PHE A 1 173 ? -4.012 -8.662 -0.533 1.00 88.00 173 PHE A O 1
ATOM 1410 N N . LYS A 1 174 ? -3.563 -10.001 -2.290 1.00 86.19 174 LYS A N 1
ATOM 1411 C CA . LYS A 1 174 ? -2.115 -9.774 -2.296 1.00 86.19 174 LYS A CA 1
ATOM 1412 C C . LYS A 1 174 ? -1.624 -9.495 -3.705 1.00 86.19 174 LYS A C 1
ATOM 1414 O O . LYS A 1 174 ? -1.680 -10.366 -4.560 1.00 86.19 174 LYS A O 1
ATOM 1419 N N . VAL A 1 175 ? -1.022 -8.329 -3.866 1.00 85.94 175 VAL A N 1
ATOM 1420 C CA . VAL A 1 175 ? -0.184 -7.972 -5.008 1.00 85.94 175 VAL A CA 1
ATOM 1421 C C . VAL A 1 175 ? 1.263 -8.288 -4.615 1.00 85.94 175 VAL A C 1
ATOM 1423 O O . VAL A 1 175 ? 1.747 -7.776 -3.603 1.00 85.94 175 VAL A O 1
ATOM 1426 N N . ARG A 1 176 ? 1.943 -9.185 -5.341 1.00 79.38 176 ARG A N 1
ATOM 1427 C CA . ARG A 1 176 ? 3.315 -9.626 -5.010 1.00 79.38 176 ARG A CA 1
ATOM 1428 C C . ARG A 1 176 ? 4.309 -9.143 -6.055 1.00 79.38 176 ARG A C 1
ATOM 1430 O O . ARG A 1 176 ? 4.074 -9.306 -7.240 1.00 79.38 176 ARG A O 1
ATOM 1437 N N . GLY A 1 177 ? 5.454 -8.640 -5.595 1.00 77.44 177 GLY A N 1
ATOM 1438 C CA . GLY A 1 177 ? 6.559 -8.249 -6.477 1.00 77.44 177 GLY A CA 1
ATOM 1439 C C . GLY A 1 177 ? 6.360 -6.919 -7.206 1.00 77.44 177 GLY A C 1
ATOM 1440 O O . GLY A 1 177 ? 7.246 -6.521 -7.950 1.00 77.44 177 GLY A O 1
ATOM 1441 N N . GLU A 1 178 ? 5.253 -6.215 -6.959 1.00 85.50 178 GLU A N 1
ATOM 1442 C CA . GLU A 1 178 ? 4.942 -4.937 -7.599 1.00 85.50 178 GLU A CA 1
ATOM 1443 C C . GLU A 1 178 ? 5.245 -3.768 -6.663 1.00 85.50 178 GLU A C 1
ATOM 1445 O O . GLU A 1 178 ? 4.659 -3.651 -5.585 1.00 85.50 178 GLU A O 1
ATOM 1450 N N . SER A 1 179 ? 6.142 -2.874 -7.078 1.00 86.19 179 SER A N 1
ATOM 1451 C CA . SER A 1 179 ? 6.428 -1.637 -6.343 1.00 86.19 179 SER A CA 1
ATOM 1452 C C . SER A 1 179 ? 5.460 -0.502 -6.656 1.00 86.19 179 SER A C 1
ATOM 1454 O O . SER A 1 179 ? 5.385 0.451 -5.875 1.00 86.19 179 SER A O 1
ATOM 1456 N N . CYS A 1 180 ? 4.723 -0.591 -7.763 1.00 90.69 180 CYS A N 1
ATOM 1457 C CA . CYS A 1 180 ? 3.876 0.484 -8.270 1.00 90.69 180 CYS A CA 1
ATOM 1458 C C . CYS A 1 180 ? 2.537 0.632 -7.529 1.00 90.69 180 CYS A C 1
ATOM 1460 O O . CYS A 1 180 ? 1.851 1.637 -7.698 1.00 90.69 180 CYS A O 1
ATOM 1462 N N . PHE A 1 181 ? 2.152 -0.341 -6.695 1.00 93.06 181 PHE A N 1
ATOM 1463 C CA . PHE A 1 181 ? 0.833 -0.383 -6.065 1.00 93.06 181 PHE A CA 1
ATOM 1464 C C . PHE A 1 181 ? 0.911 -0.545 -4.546 1.00 93.06 181 PHE A C 1
ATOM 1466 O O . PHE A 1 181 ? 1.495 -1.495 -4.028 1.00 93.06 181 PHE A O 1
ATOM 1473 N N . ASN A 1 182 ? 0.273 0.368 -3.815 1.00 92.06 182 ASN A N 1
ATOM 1474 C CA . ASN A 1 182 ? 0.235 0.337 -2.358 1.00 92.06 182 ASN A CA 1
ATOM 1475 C C . ASN A 1 182 ? -1.066 -0.305 -1.849 1.00 92.06 182 ASN A C 1
ATOM 1477 O O . ASN A 1 182 ? -2.133 0.315 -1.841 1.00 92.06 182 ASN A O 1
ATOM 1481 N N . LEU A 1 183 ? -0.960 -1.542 -1.355 1.00 90.56 183 LEU A N 1
ATOM 1482 C CA . LEU A 1 183 ? -2.092 -2.296 -0.802 1.00 90.56 183 LEU A CA 1
ATOM 1483 C C . LEU A 1 183 ? -2.770 -1.599 0.383 1.00 90.56 183 LEU A C 1
ATOM 1485 O O . LEU A 1 183 ? -3.967 -1.775 0.587 1.00 90.56 183 LEU A O 1
ATOM 1489 N N . THR A 1 184 ? -2.047 -0.795 1.160 1.00 90.38 184 THR A N 1
ATOM 1490 C CA . THR A 1 184 ? -2.630 -0.078 2.300 1.00 90.38 184 THR A CA 1
ATOM 1491 C C . THR A 1 184 ? -3.599 1.005 1.827 1.00 90.38 184 THR A C 1
ATOM 1493 O O . THR A 1 184 ? -4.675 1.160 2.405 1.00 90.38 184 THR A O 1
ATOM 1496 N N . VAL A 1 185 ? -3.263 1.708 0.737 1.00 92.94 185 VAL A N 1
ATOM 1497 C CA . VAL A 1 185 ? -4.165 2.675 0.087 1.00 92.94 185 VAL A CA 1
ATOM 1498 C C . VAL A 1 185 ? -5.406 1.954 -0.435 1.00 92.94 185 VAL A C 1
ATOM 1500 O O . VAL A 1 185 ? -6.526 2.387 -0.169 1.00 92.94 185 VAL A O 1
ATOM 1503 N N . TRP A 1 186 ? -5.217 0.821 -1.121 1.00 94.31 186 TRP A N 1
ATOM 1504 C CA . TRP A 1 186 ? -6.317 0.009 -1.646 1.00 94.31 186 TRP A CA 1
ATOM 1505 C C . TRP A 1 186 ? -7.253 -0.486 -0.542 1.00 94.31 186 TRP A C 1
ATOM 1507 O O . TRP A 1 186 ? -8.466 -0.329 -0.634 1.00 94.31 186 TRP A O 1
ATOM 1517 N N . ASN A 1 187 ? -6.702 -1.013 0.550 1.00 90.88 187 ASN A N 1
ATOM 1518 C CA . ASN A 1 187 ? -7.486 -1.483 1.688 1.00 90.88 187 ASN A CA 1
ATOM 1519 C C . ASN A 1 187 ? -8.258 -0.343 2.363 1.00 90.88 187 ASN A C 1
ATOM 1521 O O . ASN A 1 187 ? -9.396 -0.552 2.785 1.00 90.88 187 ASN A O 1
ATOM 1525 N N . LYS A 1 188 ? -7.676 0.865 2.437 1.00 91.38 188 LYS A N 1
ATOM 1526 C CA . LYS A 1 188 ? -8.386 2.063 2.906 1.00 91.38 188 LYS A CA 1
ATOM 1527 C C . LYS A 1 188 ? -9.547 2.405 1.969 1.00 91.38 188 LYS A C 1
ATOM 1529 O O . LYS A 1 188 ? -10.665 2.576 2.450 1.00 91.38 188 LYS A O 1
ATOM 1534 N N . ALA A 1 189 ? -9.320 2.423 0.657 1.00 93.88 189 ALA A N 1
ATOM 1535 C CA . ALA A 1 189 ? -10.364 2.660 -0.342 1.00 93.88 189 ALA A CA 1
ATOM 1536 C C . ALA A 1 189 ? -11.499 1.628 -0.232 1.00 93.88 189 ALA A C 1
ATOM 1538 O O . ALA A 1 189 ? -12.672 1.994 -0.175 1.00 93.88 189 ALA A O 1
ATOM 1539 N N . ALA A 1 190 ? -11.149 0.349 -0.060 1.00 92.69 190 ALA A N 1
ATOM 1540 C CA . ALA A 1 190 ? -12.092 -0.753 0.106 1.00 92.69 190 ALA A CA 1
ATOM 1541 C C . ALA A 1 190 ? -12.986 -0.630 1.351 1.00 92.69 190 ALA A C 1
ATOM 1543 O O . ALA A 1 190 ? -14.006 -1.319 1.467 1.00 92.69 190 ALA A O 1
ATOM 1544 N N . THR A 1 191 ? -12.654 0.259 2.297 1.00 90.75 191 THR A N 1
ATOM 1545 C CA . THR A 1 191 ? -13.564 0.563 3.406 1.00 90.75 191 THR A CA 1
ATOM 1546 C C . THR A 1 191 ? -14.820 1.318 2.978 1.00 90.75 191 THR A C 1
ATOM 1548 O O . THR A 1 191 ? -15.835 1.196 3.667 1.00 90.75 191 THR A O 1
ATOM 1551 N N . HIS A 1 192 ? -14.757 2.011 1.838 1.00 93.62 192 HIS A N 1
ATOM 1552 C CA . HIS A 1 192 ? -15.811 2.850 1.272 1.00 93.62 192 HIS A CA 1
ATOM 1553 C C . HIS A 1 192 ? -16.588 2.186 0.124 1.00 93.62 192 HIS A C 1
ATOM 1555 O O . HIS A 1 192 ? -17.548 2.774 -0.367 1.00 93.62 192 HIS A O 1
ATOM 1561 N N . PHE A 1 193 ? -16.205 0.980 -0.307 1.00 94.69 193 PHE A N 1
ATOM 1562 C CA . PHE A 1 193 ? -16.912 0.267 -1.375 1.00 94.69 193 PHE A CA 1
ATOM 1563 C C . PHE A 1 193 ? -18.298 -0.197 -0.918 1.00 94.69 193 PHE A C 1
ATOM 1565 O O . PHE A 1 193 ? -18.485 -0.617 0.230 1.00 94.69 193 PHE A O 1
ATOM 1572 N N . GLN A 1 194 ? -19.253 -0.165 -1.843 1.00 94.62 194 GLN A N 1
ATOM 1573 C CA . GLN A 1 194 ? -20.620 -0.633 -1.646 1.00 94.62 194 GLN A CA 1
ATOM 1574 C C . GLN A 1 194 ? -20.884 -1.848 -2.533 1.00 94.62 194 GLN A C 1
ATOM 1576 O O . GLN A 1 194 ? -20.290 -1.989 -3.600 1.00 94.62 194 GLN A O 1
ATOM 1581 N N . VAL A 1 195 ? -21.742 -2.753 -2.059 1.00 94.81 195 VAL A N 1
ATOM 1582 C CA . VAL A 1 195 ? -22.167 -3.913 -2.855 1.00 94.81 195 VAL A CA 1
ATOM 1583 C C . VAL A 1 195 ? -22.859 -3.405 -4.122 1.00 94.81 195 VAL A C 1
ATOM 1585 O O . VAL A 1 195 ? -23.498 -2.357 -4.080 1.00 94.81 195 VAL A O 1
ATOM 1588 N N . ASP A 1 196 ? -22.683 -4.129 -5.224 1.00 96.44 196 ASP A N 1
ATOM 1589 C CA . ASP A 1 196 ? -23.191 -3.810 -6.565 1.00 96.44 196 ASP A CA 1
ATOM 1590 C C . ASP A 1 196 ? -22.434 -2.687 -7.302 1.00 96.44 196 ASP A C 1
ATOM 1592 O O . ASP A 1 196 ? -22.752 -2.379 -8.450 1.00 96.44 196 ASP A O 1
ATOM 1596 N N . MET A 1 197 ? -21.374 -2.126 -6.706 1.00 97.31 197 MET A N 1
ATOM 1597 C CA . MET A 1 197 ? -20.451 -1.243 -7.428 1.00 97.31 197 MET A CA 1
ATOM 1598 C C . MET A 1 197 ? -19.609 -2.019 -8.442 1.00 97.31 197 MET A C 1
ATOM 1600 O O . MET A 1 197 ? -19.147 -3.129 -8.167 1.00 97.31 197 MET A O 1
ATOM 1604 N N . THR A 1 198 ? -19.341 -1.400 -9.589 1.00 98.00 198 THR A N 1
ATOM 1605 C CA . THR A 1 198 ? -18.367 -1.921 -10.552 1.00 98.00 198 THR A CA 1
ATOM 1606 C C . THR A 1 198 ? -16.938 -1.718 -10.045 1.00 98.00 198 THR A C 1
ATOM 1608 O O . THR A 1 198 ? -16.667 -0.836 -9.223 1.00 98.00 198 THR A O 1
ATOM 1611 N N . LEU A 1 199 ? -15.998 -2.518 -10.549 1.00 97.75 199 LEU A N 1
ATOM 1612 C CA . LEU A 1 199 ? -14.575 -2.354 -10.262 1.00 97.75 199 LEU A CA 1
ATOM 1613 C C . LEU A 1 199 ? -14.088 -0.953 -10.647 1.00 97.75 199 LEU A C 1
ATOM 1615 O O . LEU A 1 199 ? -13.365 -0.341 -9.867 1.00 97.75 199 LEU A O 1
ATOM 1619 N N . ASP A 1 200 ? -14.553 -0.403 -11.767 1.00 98.19 200 ASP A N 1
ATOM 1620 C CA . ASP A 1 200 ? -14.204 0.949 -12.210 1.00 98.19 200 ASP A CA 1
ATOM 1621 C C . ASP A 1 200 ? -14.665 2.019 -11.210 1.00 98.19 200 ASP A C 1
ATOM 1623 O O . ASP A 1 200 ? -13.901 2.922 -10.862 1.00 98.19 200 ASP A O 1
ATOM 1627 N N . ASP A 1 201 ? -15.880 1.904 -10.667 1.00 98.00 201 ASP A N 1
ATOM 1628 C CA . ASP A 1 201 ? -16.367 2.843 -9.651 1.00 98.00 201 ASP A CA 1
ATOM 1629 C C . ASP A 1 201 ? -15.598 2.708 -8.329 1.00 98.00 201 ASP A C 1
ATOM 1631 O O . ASP A 1 201 ? -15.278 3.706 -7.674 1.00 98.00 201 ASP A O 1
ATOM 1635 N N . CYS A 1 202 ? -15.229 1.483 -7.950 1.00 97.69 202 CYS A N 1
ATOM 1636 C CA . CYS A 1 202 ? -14.326 1.237 -6.828 1.00 97.69 202 CYS A CA 1
ATOM 1637 C C . CYS A 1 202 ? -12.929 1.835 -7.073 1.00 97.69 202 CYS A C 1
ATOM 1639 O O . CYS A 1 202 ? -12.326 2.395 -6.153 1.00 97.69 202 CYS A O 1
ATOM 1641 N N . ILE A 1 203 ? -12.421 1.784 -8.307 1.00 98.12 203 ILE A N 1
ATOM 1642 C CA . ILE A 1 203 ? -11.147 2.401 -8.681 1.00 98.12 203 ILE A CA 1
ATOM 1643 C C . ILE A 1 203 ? -11.240 3.926 -8.597 1.00 98.12 203 ILE A C 1
ATOM 1645 O O . ILE A 1 203 ? -10.326 4.548 -8.061 1.00 98.12 203 ILE A O 1
ATOM 1649 N N . LYS A 1 204 ? -12.350 4.553 -9.002 1.00 98.00 204 LYS A N 1
ATOM 1650 C CA . LYS A 1 204 ? -12.555 6.004 -8.811 1.00 98.00 204 LYS A CA 1
ATOM 1651 C C . LYS A 1 204 ? -12.488 6.408 -7.334 1.00 98.00 204 LYS A C 1
ATOM 1653 O O . LYS A 1 204 ? -11.909 7.444 -7.001 1.00 98.00 204 LYS A O 1
ATOM 1658 N N . ILE A 1 205 ? -13.028 5.587 -6.425 1.00 97.38 205 ILE A N 1
ATOM 1659 C CA . ILE A 1 205 ? -12.855 5.784 -4.973 1.00 97.38 205 ILE A CA 1
ATOM 1660 C C . ILE A 1 205 ? -11.378 5.648 -4.586 1.00 97.38 205 ILE A C 1
ATOM 1662 O O . ILE A 1 205 ? -10.848 6.474 -3.838 1.00 97.38 205 ILE A O 1
ATOM 1666 N N . PHE A 1 206 ? -10.697 4.623 -5.100 1.00 97.12 206 PHE A N 1
ATOM 1667 C CA . PHE A 1 206 ? -9.274 4.415 -4.854 1.00 97.12 206 PHE A CA 1
ATOM 1668 C C . PHE A 1 206 ? -8.428 5.611 -5.297 1.00 97.12 206 PHE A C 1
ATOM 1670 O O . PHE A 1 206 ? -7.636 6.093 -4.493 1.00 97.12 206 PHE A O 1
ATOM 1677 N N . LEU A 1 207 ? -8.639 6.161 -6.496 1.00 96.81 207 LEU A N 1
ATOM 1678 C CA . LEU A 1 207 ? -7.896 7.319 -7.009 1.00 96.81 207 LEU A CA 1
ATOM 1679 C C . LEU A 1 207 ? -7.981 8.541 -6.079 1.00 96.81 207 LEU A C 1
ATOM 1681 O O . LEU A 1 207 ? -6.997 9.264 -5.926 1.00 96.81 207 LEU A O 1
ATOM 1685 N N . LYS A 1 208 ? -9.127 8.729 -5.413 1.00 95.94 208 LYS A N 1
ATOM 1686 C CA . LYS A 1 208 ? -9.381 9.812 -4.445 1.00 95.94 208 LYS A CA 1
ATOM 1687 C C . LYS A 1 208 ? -8.863 9.504 -3.035 1.00 95.94 208 LYS A C 1
ATOM 1689 O O . LYS A 1 208 ? -8.880 10.375 -2.168 1.00 95.94 208 LYS A O 1
ATOM 1694 N N . THR A 1 209 ? -8.413 8.277 -2.782 1.00 94.31 209 THR A N 1
ATOM 1695 C CA . THR A 1 209 ? -7.945 7.842 -1.465 1.00 94.31 209 THR A CA 1
ATOM 1696 C C . THR A 1 209 ? -6.491 8.245 -1.246 1.00 94.31 209 THR A C 1
ATOM 1698 O O . THR A 1 209 ? -5.612 7.953 -2.054 1.00 94.31 209 THR A O 1
ATOM 1701 N N . ASN A 1 210 ? -6.214 8.858 -0.102 1.00 91.69 210 ASN A N 1
ATOM 1702 C CA . ASN A 1 210 ? -4.870 9.141 0.380 1.00 91.69 210 ASN A CA 1
ATOM 1703 C C . ASN A 1 210 ? -4.638 8.465 1.734 1.00 91.69 210 ASN A C 1
ATOM 1705 O O . ASN A 1 210 ? -5.536 8.361 2.573 1.00 91.69 210 ASN A O 1
ATOM 1709 N N . LEU A 1 211 ? -3.422 7.999 1.983 1.00 85.75 211 LEU A N 1
ATOM 1710 C CA . LEU A 1 211 ? -2.981 7.724 3.339 1.00 85.75 211 LEU A CA 1
ATOM 1711 C C . LEU A 1 211 ? -2.617 9.075 3.934 1.00 85.75 211 LEU A C 1
ATOM 1713 O O . LEU A 1 211 ? -1.612 9.679 3.581 1.00 85.75 211 LEU A O 1
ATOM 1717 N N . THR A 1 212 ? -3.476 9.581 4.812 1.00 67.06 212 THR A N 1
ATOM 1718 C CA . THR A 1 212 ? -3.122 10.682 5.699 1.00 67.06 212 THR A CA 1
ATOM 1719 C C . THR A 1 212 ? -2.018 10.168 6.606 1.00 67.06 212 THR A C 1
ATOM 1721 O O . THR A 1 212 ? -2.283 9.609 7.670 1.00 67.06 212 THR A O 1
ATOM 1724 N N . THR A 1 213 ? -0.777 10.297 6.154 1.00 55.06 213 THR A N 1
ATOM 1725 C CA . THR A 1 213 ? 0.376 10.281 7.036 1.00 55.06 213 THR A CA 1
ATOM 1726 C C . THR A 1 213 ? 0.214 11.548 7.859 1.00 55.06 213 THR A C 1
ATOM 1728 O O . THR A 1 213 ? 0.564 12.632 7.402 1.00 55.06 213 THR A O 1
ATOM 1731 N N . THR A 1 214 ? -0.437 11.464 9.021 1.00 51.28 214 THR A N 1
ATOM 1732 C CA . THR A 1 214 ? -0.278 12.512 10.029 1.00 51.28 214 THR A CA 1
ATOM 1733 C C . THR A 1 214 ? 1.221 12.616 10.233 1.00 51.28 214 THR A C 1
ATOM 1735 O O . THR A 1 214 ? 1.835 11.671 10.733 1.00 51.28 214 THR A O 1
ATOM 1738 N N . ALA A 1 215 ? 1.819 13.708 9.749 1.00 52.88 215 ALA A N 1
ATOM 1739 C CA . ALA A 1 215 ? 3.183 14.048 10.105 1.00 52.88 215 ALA A CA 1
ATOM 1740 C C . ALA A 1 215 ? 3.283 13.922 11.632 1.00 52.88 215 ALA A C 1
ATOM 1742 O O . ALA A 1 215 ? 2.303 14.260 12.307 1.00 52.88 215 ALA A O 1
ATOM 1743 N N . PRO A 1 216 ? 4.381 13.375 12.180 1.00 52.56 216 PRO A N 1
ATOM 1744 C CA . PRO A 1 216 ? 4.546 13.322 13.621 1.00 52.56 216 PRO A CA 1
ATOM 1745 C C . PRO A 1 216 ? 4.393 14.751 14.138 1.00 52.56 216 PRO A C 1
ATOM 1747 O O . PRO A 1 216 ? 5.231 15.608 13.870 1.00 52.56 216 PRO A O 1
ATOM 1750 N N . VAL A 1 217 ? 3.261 15.027 14.788 1.00 62.22 217 VAL A N 1
ATOM 1751 C CA . VAL A 1 217 ? 3.061 16.283 15.496 1.00 62.22 217 VAL A CA 1
ATOM 1752 C C . VAL A 1 217 ? 4.120 16.257 16.579 1.00 62.22 217 VAL A C 1
ATOM 1754 O O . VAL A 1 217 ? 4.167 15.296 17.350 1.00 62.22 217 VAL A O 1
ATOM 1757 N N . GLU A 1 218 ? 5.020 17.240 16.581 1.00 71.50 218 GLU A N 1
ATOM 1758 C CA . GLU A 1 218 ? 5.978 17.346 17.670 1.00 71.50 218 GLU A CA 1
ATOM 1759 C C . GLU A 1 218 ? 5.183 17.406 18.977 1.00 71.50 218 GLU A C 1
ATOM 1761 O O . GLU A 1 218 ? 4.359 18.312 19.130 1.00 71.50 218 GLU A O 1
ATOM 1766 N N . PRO A 1 219 ? 5.378 16.443 19.895 1.00 74.88 219 PRO A N 1
ATOM 1767 C CA . PRO A 1 219 ? 4.644 16.444 21.145 1.00 74.88 219 PRO A CA 1
ATOM 1768 C C . PRO A 1 219 ? 4.966 17.737 21.886 1.00 74.88 219 PRO A C 1
ATOM 1770 O O . PRO A 1 219 ? 6.127 18.171 21.909 1.00 74.88 219 PRO A O 1
ATOM 1773 N N . SER A 1 220 ? 3.938 18.342 22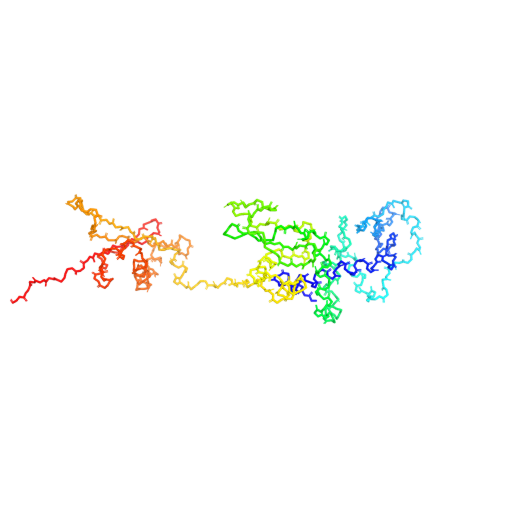.474 1.00 84.69 220 SER A N 1
ATOM 1774 C CA . SER A 1 220 ? 4.083 19.497 23.360 1.00 84.69 220 SER A CA 1
ATOM 1775 C C . SER A 1 220 ? 5.042 19.183 24.515 1.00 84.69 220 SER A C 1
ATOM 1777 O O . SER A 1 220 ? 5.278 18.019 24.841 1.00 84.69 220 SER A O 1
ATOM 1779 N N . GLU A 1 221 ? 5.594 20.208 25.169 1.00 87.38 221 GLU A N 1
ATOM 1780 C CA . GLU A 1 221 ? 6.466 20.018 26.343 1.00 87.38 221 GLU A CA 1
ATOM 1781 C C . GLU A 1 221 ? 5.813 19.122 27.412 1.00 87.38 221 GLU A C 1
ATOM 1783 O O . GLU A 1 221 ? 6.456 18.217 27.941 1.00 87.38 221 GLU A O 1
ATOM 1788 N N . PHE A 1 222 ? 4.508 19.295 27.648 1.00 88.44 222 PHE A N 1
ATOM 1789 C CA . PHE A 1 222 ? 3.729 18.451 28.554 1.00 88.44 222 PHE A CA 1
ATOM 1790 C C . PHE A 1 222 ? 3.656 16.985 28.095 1.00 88.44 222 PHE A C 1
ATOM 1792 O O . PHE A 1 222 ? 3.849 16.078 28.900 1.00 88.44 222 PHE A O 1
ATOM 1799 N N . GLU A 1 223 ? 3.413 16.730 26.807 1.00 85.31 223 GLU A N 1
ATOM 1800 C CA . GLU A 1 223 ? 3.361 15.367 26.248 1.00 85.31 223 GLU A CA 1
ATOM 1801 C C . GLU A 1 223 ? 4.738 14.689 26.219 1.00 85.31 223 GLU A C 1
ATOM 1803 O O . GLU A 1 223 ? 4.825 13.463 26.261 1.00 85.31 223 GLU A O 1
ATOM 1808 N N . ARG A 1 224 ? 5.826 15.469 26.175 1.00 87.19 224 ARG A N 1
ATOM 1809 C CA . ARG A 1 224 ? 7.194 14.951 26.339 1.00 87.19 224 ARG A CA 1
ATOM 1810 C C . ARG A 1 224 ? 7.474 14.553 27.792 1.00 87.19 224 ARG A C 1
ATOM 1812 O O . ARG A 1 224 ? 8.129 13.533 28.017 1.00 87.19 224 ARG A O 1
ATOM 1819 N N . LEU A 1 225 ? 6.972 15.329 28.757 1.00 92.75 225 LEU A N 1
ATOM 1820 C CA . LEU A 1 225 ? 7.122 15.064 30.191 1.00 92.75 225 LEU A CA 1
ATOM 1821 C C . LEU A 1 225 ? 6.241 13.899 30.669 1.00 92.75 225 LEU A C 1
ATOM 1823 O O . LEU A 1 225 ? 6.702 13.044 31.420 1.00 92.75 225 LEU A O 1
ATOM 1827 N N . VAL A 1 226 ? 4.977 13.842 30.254 1.00 92.44 226 VAL A N 1
ATOM 1828 C CA . VAL A 1 226 ? 4.030 12.804 30.685 1.00 92.44 226 VAL A CA 1
ATOM 1829 C C . VAL A 1 226 ? 3.976 11.695 29.643 1.00 92.44 226 VAL A C 1
ATOM 1831 O O . VAL A 1 226 ? 3.173 11.724 28.714 1.00 92.44 226 VAL A O 1
ATOM 1834 N N . GLN A 1 227 ? 4.821 10.679 29.816 1.00 89.69 227 GLN A N 1
ATOM 1835 C CA . GLN A 1 227 ? 4.921 9.571 28.861 1.00 89.69 227 GLN A CA 1
ATOM 1836 C C . GLN A 1 227 ? 3.736 8.608 28.949 1.00 89.69 227 GLN A C 1
ATOM 1838 O O . GLN A 1 227 ? 3.330 8.018 27.948 1.00 89.69 227 GLN A O 1
ATOM 1843 N N . HIS A 1 228 ? 3.186 8.419 30.151 1.00 91.75 228 HIS A N 1
ATOM 1844 C CA . HIS A 1 228 ? 1.963 7.649 30.343 1.00 91.75 228 HIS A CA 1
ATOM 1845 C C . HIS A 1 228 ? 1.257 8.017 31.649 1.00 91.75 228 HIS A C 1
ATOM 1847 O O . HIS A 1 228 ? 1.891 8.401 32.628 1.00 91.75 228 HIS A O 1
ATOM 1853 N N . ILE A 1 229 ? -0.062 7.818 31.683 1.00 94.38 229 ILE A N 1
ATOM 1854 C CA . ILE A 1 229 ? -0.865 7.838 32.912 1.00 94.38 229 ILE A CA 1
ATOM 1855 C C . ILE A 1 229 ? -1.470 6.447 33.081 1.00 94.38 229 ILE A C 1
ATOM 1857 O O . ILE A 1 229 ? -2.289 6.003 32.265 1.00 94.38 229 ILE A O 1
ATOM 1861 N N . GLY A 1 230 ? -1.030 5.749 34.124 1.00 91.31 230 GLY A N 1
ATOM 1862 C CA . GLY A 1 230 ? -1.465 4.401 34.452 1.00 91.31 230 GLY A CA 1
ATOM 1863 C C . GLY A 1 230 ? -2.973 4.310 34.716 1.00 91.31 230 GLY A C 1
ATOM 1864 O O . GLY A 1 230 ? -3.650 5.323 34.919 1.00 91.31 230 GLY A O 1
ATOM 1865 N N . PRO A 1 231 ? -3.546 3.096 34.673 1.00 94.56 231 PRO A N 1
ATOM 1866 C CA . PRO A 1 231 ? -4.909 2.894 35.144 1.00 94.56 231 PRO A CA 1
ATOM 1867 C C . PRO A 1 231 ? -5.012 3.245 36.643 1.00 94.56 231 PRO A C 1
ATOM 1869 O O . PRO A 1 231 ? -4.048 3.019 37.377 1.00 94.56 231 PRO A O 1
ATOM 1872 N N . PRO A 1 232 ? -6.158 3.770 37.111 1.00 95.25 232 PRO A N 1
ATOM 1873 C CA . PRO A 1 232 ? -6.397 3.955 38.538 1.00 95.25 232 PRO A CA 1
ATOM 1874 C C . PRO A 1 232 ? -6.376 2.614 39.280 1.00 95.25 232 PRO A C 1
ATOM 1876 O O . PRO A 1 232 ? -7.000 1.649 38.836 1.00 95.25 232 PRO A O 1
ATOM 1879 N N . ILE A 1 233 ? -5.680 2.566 40.412 1.00 95.56 233 ILE A N 1
ATOM 1880 C CA . ILE A 1 233 ? -5.623 1.415 41.315 1.00 95.56 233 ILE A CA 1
ATOM 1881 C C . ILE A 1 233 ? -6.452 1.762 42.549 1.00 95.56 233 ILE A C 1
ATOM 1883 O O . ILE A 1 233 ? -6.145 2.720 43.256 1.00 95.56 233 ILE A O 1
ATOM 1887 N N . TYR A 1 234 ? -7.514 1.000 42.788 1.00 93.88 234 TYR A N 1
ATOM 1888 C CA . TYR A 1 234 ? -8.410 1.192 43.928 1.00 93.88 234 TYR A CA 1
ATOM 1889 C C . TYR A 1 234 ? -7.902 0.371 45.104 1.00 93.88 234 TYR A C 1
ATOM 1891 O O . TYR A 1 234 ? -7.862 -0.857 45.034 1.00 93.88 234 TYR A O 1
ATOM 1899 N N . GLU A 1 235 ? -7.499 1.051 46.167 1.00 92.25 235 GLU A N 1
ATOM 1900 C CA . GLU A 1 235 ? -6.924 0.425 47.349 1.00 92.25 235 GLU A CA 1
ATOM 1901 C C . GLU A 1 235 ? -7.872 0.531 48.534 1.00 92.25 235 GLU A C 1
ATOM 1903 O O . GLU A 1 235 ? -8.613 1.508 48.685 1.00 92.25 235 GLU A O 1
ATOM 1908 N N . ARG A 1 236 ? -7.798 -0.488 49.386 1.00 90.94 236 ARG A N 1
ATOM 1909 C CA . ARG A 1 236 ? -8.492 -0.552 50.664 1.00 90.94 236 ARG A CA 1
ATOM 1910 C C . ARG A 1 236 ? -7.478 -0.655 51.792 1.00 90.94 236 ARG A C 1
ATOM 1912 O O . ARG A 1 236 ? -6.431 -1.286 51.617 1.00 90.94 236 ARG A O 1
ATOM 1919 N N . ILE A 1 237 ? -7.769 -0.026 52.924 1.00 88.19 237 ILE A N 1
ATOM 1920 C CA . ILE A 1 237 ? -7.019 -0.272 54.156 1.00 88.19 237 ILE A CA 1
ATOM 1921 C C . ILE A 1 237 ? -7.312 -1.698 54.650 1.00 88.19 237 ILE A C 1
ATOM 1923 O O . ILE A 1 237 ? -8.378 -2.234 54.339 1.00 88.19 237 ILE A O 1
ATOM 1927 N N . PRO A 1 238 ? -6.393 -2.340 55.391 1.00 84.25 238 PRO A N 1
ATOM 1928 C CA . PRO A 1 238 ? -6.568 -3.721 55.848 1.00 84.25 238 PRO A CA 1
ATOM 1929 C C . PRO A 1 238 ? -7.878 -3.985 56.608 1.00 84.25 238 PRO A C 1
ATOM 1931 O O . PRO A 1 238 ? -8.388 -5.100 56.587 1.00 84.25 238 PRO A O 1
ATOM 1934 N N . GLU A 1 239 ? -8.427 -2.969 57.270 1.00 87.75 239 GLU A N 1
ATOM 1935 C CA . GLU A 1 239 ? -9.658 -3.044 58.054 1.00 87.75 239 GLU A CA 1
ATOM 1936 C C . GLU A 1 239 ? -10.937 -3.008 57.196 1.00 87.75 239 GLU A C 1
ATOM 1938 O O . GLU A 1 239 ? -12.006 -3.398 57.671 1.00 87.75 239 GLU A O 1
ATOM 1943 N N . ASN A 1 240 ? -10.849 -2.567 55.935 1.00 87.56 240 ASN A N 1
ATOM 1944 C CA . ASN A 1 240 ? -11.981 -2.479 55.017 1.00 87.56 240 ASN A CA 1
ATOM 1945 C C . ASN A 1 240 ? -12.076 -3.734 54.131 1.00 87.56 240 ASN A C 1
ATOM 1947 O O . ASN A 1 240 ? -11.406 -3.865 53.103 1.00 87.56 240 ASN A O 1
ATOM 1951 N N . ASN A 1 241 ? -12.969 -4.645 54.521 1.00 83.38 241 ASN A N 1
ATOM 1952 C CA . ASN A 1 241 ? -13.224 -5.902 53.812 1.00 83.38 241 ASN A CA 1
ATOM 1953 C C . ASN A 1 241 ? -14.334 -5.806 52.747 1.00 83.38 241 ASN A C 1
ATOM 1955 O O . ASN A 1 241 ? -14.657 -6.815 52.122 1.00 83.38 241 ASN A O 1
ATOM 1959 N N . ASP A 1 242 ? -14.938 -4.632 52.531 1.00 85.00 242 ASP A N 1
ATOM 1960 C CA . ASP A 1 242 ? -15.996 -4.469 51.534 1.00 85.00 242 ASP A CA 1
ATOM 1961 C C . ASP A 1 242 ? -15.401 -4.266 50.134 1.00 85.00 242 ASP A C 1
ATOM 1963 O O . ASP A 1 242 ? -14.901 -3.195 49.774 1.00 85.00 242 ASP A O 1
ATOM 1967 N N . GLU A 1 243 ? -15.495 -5.305 49.304 1.00 82.31 243 GLU A N 1
ATOM 1968 C CA . GLU A 1 243 ? -14.992 -5.296 47.929 1.00 82.31 243 GLU A CA 1
ATOM 1969 C C . GLU A 1 243 ? -15.690 -4.274 47.019 1.00 82.31 243 GLU A C 1
ATOM 1971 O O . GLU A 1 243 ? -15.149 -3.917 45.966 1.00 82.31 243 GLU A O 1
ATOM 1976 N N . THR A 1 244 ? -16.863 -3.778 47.423 1.00 84.31 244 THR A N 1
ATOM 1977 C CA . THR A 1 244 ? -17.645 -2.777 46.689 1.00 84.31 244 THR A CA 1
ATOM 1978 C C . THR A 1 244 ? -17.256 -1.336 47.019 1.00 84.31 244 THR A C 1
ATOM 1980 O O . THR A 1 244 ? -17.834 -0.408 46.451 1.00 84.31 244 THR A O 1
ATOM 1983 N N . THR A 1 245 ? -16.237 -1.130 47.860 1.00 87.38 245 THR A N 1
ATOM 1984 C CA . THR A 1 245 ? -15.736 0.194 48.260 1.00 87.38 245 THR A CA 1
ATOM 1985 C C . THR A 1 245 ? -14.245 0.374 47.945 1.00 87.38 245 THR A C 1
ATOM 1987 O O . THR A 1 245 ? -13.554 -0.550 47.492 1.00 87.38 245 THR A O 1
ATOM 1990 N N . PHE A 1 246 ? -13.756 1.597 48.143 1.00 91.94 246 PHE A N 1
ATOM 1991 C CA . PHE A 1 246 ? -12.341 1.956 48.107 1.00 91.94 246 PHE A CA 1
ATOM 1992 C C . PHE A 1 246 ? -12.075 3.049 49.145 1.00 91.94 246 PHE A C 1
ATOM 1994 O O . PHE A 1 246 ? -12.947 3.881 49.393 1.00 91.94 246 PHE A O 1
ATOM 2001 N N . ASP A 1 247 ? -10.862 3.079 49.692 1.00 90.50 247 ASP A N 1
ATOM 2002 C CA . ASP A 1 247 ? -10.437 4.122 50.635 1.00 90.50 247 ASP A CA 1
ATOM 2003 C C . ASP A 1 247 ? -9.578 5.176 49.930 1.00 90.50 247 ASP A C 1
ATOM 2005 O O . ASP A 1 247 ? -9.724 6.377 50.155 1.00 90.50 247 ASP A O 1
ATOM 2009 N N . ARG A 1 248 ? -8.721 4.732 49.002 1.00 93.69 248 ARG A N 1
ATOM 2010 C CA . ARG A 1 248 ? -7.873 5.610 48.190 1.00 93.69 248 ARG A CA 1
ATOM 2011 C C . ARG A 1 248 ? -7.709 5.097 46.768 1.00 93.69 248 ARG A C 1
ATOM 2013 O O . ARG A 1 248 ? -7.805 3.900 46.497 1.00 93.69 248 ARG A O 1
ATOM 2020 N N . ILE A 1 249 ? -7.436 6.017 45.854 1.00 95.50 249 ILE A N 1
ATOM 2021 C CA . ILE A 1 249 ? -7.139 5.727 44.454 1.00 95.50 249 ILE A CA 1
ATOM 2022 C C . ILE A 1 249 ? -5.704 6.149 44.178 1.00 95.50 249 ILE A C 1
ATOM 2024 O O . ILE A 1 249 ? -5.363 7.322 44.320 1.00 95.50 249 ILE A O 1
ATOM 2028 N N . ARG A 1 250 ? -4.872 5.207 43.741 1.00 96.62 250 ARG A N 1
ATOM 2029 C CA . ARG A 1 250 ? -3.503 5.475 43.303 1.00 96.62 250 ARG A CA 1
ATOM 2030 C C . ARG A 1 250 ? -3.447 5.579 41.785 1.00 96.62 250 ARG A C 1
ATOM 2032 O O . ARG A 1 250 ? -4.004 4.745 41.074 1.00 96.62 250 ARG A O 1
ATOM 2039 N N . VAL A 1 251 ? -2.747 6.586 41.279 1.00 96.88 251 VAL A N 1
ATOM 2040 C CA . VAL A 1 251 ? -2.438 6.748 39.856 1.00 96.88 251 VAL A CA 1
ATOM 2041 C C . VAL A 1 251 ? -0.938 6.942 39.710 1.00 96.88 251 VAL A C 1
ATOM 2043 O O . VAL A 1 251 ? -0.355 7.807 40.355 1.00 96.88 251 VAL A O 1
ATOM 2046 N N . ILE A 1 252 ? -0.324 6.142 38.843 1.00 96.31 252 ILE A N 1
ATOM 2047 C CA . ILE A 1 252 ? 1.097 6.258 38.510 1.00 96.31 252 ILE A CA 1
ATOM 2048 C C . ILE A 1 252 ? 1.222 7.033 37.202 1.00 96.31 252 ILE A C 1
ATOM 2050 O O . ILE A 1 252 ? 0.611 6.664 36.196 1.00 96.31 252 ILE A O 1
ATOM 2054 N N . VAL A 1 253 ? 2.011 8.101 37.211 1.00 95.94 253 VAL A N 1
ATOM 2055 C CA . VAL A 1 253 ? 2.354 8.882 36.020 1.00 95.94 253 VAL A CA 1
ATOM 2056 C C . VAL A 1 253 ? 3.804 8.589 35.659 1.00 95.94 253 VAL A C 1
ATOM 2058 O O . VAL A 1 253 ? 4.698 8.807 36.470 1.00 95.94 253 VAL A O 1
ATOM 2061 N N . GLY A 1 254 ? 4.053 8.077 34.457 1.00 94.75 254 GLY A N 1
ATOM 2062 C CA . GLY A 1 254 ? 5.410 7.807 33.991 1.00 94.75 254 GLY A CA 1
ATOM 2063 C C . GLY A 1 254 ? 6.070 9.027 33.381 1.00 94.75 254 GLY A C 1
ATOM 2064 O O . GLY A 1 254 ? 5.476 9.710 32.543 1.00 94.75 254 GLY A O 1
ATOM 2065 N N . LEU A 1 255 ? 7.322 9.236 33.769 1.00 94.31 255 LEU A N 1
ATOM 2066 C CA . LEU A 1 255 ? 8.144 10.370 33.383 1.00 94.31 255 LEU A CA 1
ATOM 2067 C C . LEU A 1 255 ? 9.362 9.897 32.571 1.00 94.31 255 LEU A C 1
ATOM 2069 O O . LEU A 1 255 ? 9.794 8.745 32.689 1.00 94.31 255 LEU A O 1
ATOM 2073 N N . PRO A 1 256 ? 9.937 10.762 31.722 1.00 90.38 256 PRO A N 1
ATOM 2074 C CA . PRO A 1 256 ? 11.072 10.413 30.886 1.00 90.38 256 PRO A CA 1
ATOM 2075 C C . PRO A 1 256 ? 12.342 10.194 31.705 1.00 90.38 256 PRO A C 1
ATOM 2077 O O . PRO A 1 256 ? 12.705 10.988 32.568 1.00 90.38 256 PRO A O 1
ATOM 2080 N N . ARG A 1 257 ? 13.082 9.144 31.344 1.00 84.25 257 ARG A N 1
ATOM 2081 C CA . ARG A 1 257 ? 14.375 8.815 31.965 1.00 84.25 257 ARG A CA 1
ATOM 2082 C C . ARG A 1 257 ? 15.560 9.604 31.413 1.00 84.25 257 ARG A C 1
ATOM 2084 O O . ARG A 1 257 ? 16.563 9.733 32.099 1.00 84.25 257 ARG A O 1
ATOM 2091 N N . TYR A 1 258 ? 15.458 10.080 30.172 1.00 82.50 258 TYR A N 1
ATOM 2092 C CA . TYR A 1 258 ? 16.600 10.603 29.406 1.00 82.50 258 TYR A CA 1
ATOM 2093 C C . TYR A 1 258 ? 16.433 12.054 28.939 1.00 82.50 258 TYR A C 1
ATOM 2095 O O . TYR A 1 258 ? 17.319 12.566 28.264 1.00 82.50 258 TYR A O 1
ATOM 2103 N N . LEU A 1 259 ? 15.296 12.698 29.228 1.00 84.62 259 LEU A N 1
ATOM 2104 C CA . LEU A 1 259 ? 15.038 14.071 28.770 1.00 84.62 259 LEU A CA 1
ATOM 2105 C C . LEU A 1 259 ? 15.673 15.141 29.668 1.00 84.62 259 LEU A C 1
ATOM 2107 O O . LEU A 1 259 ? 15.916 16.241 29.187 1.00 84.62 259 LEU A O 1
ATOM 2111 N N . TYR A 1 260 ? 15.964 14.815 30.927 1.00 86.44 260 TYR A N 1
ATOM 2112 C CA . TYR A 1 260 ? 16.530 15.740 31.912 1.00 86.44 260 TYR A CA 1
ATOM 2113 C C . TYR A 1 260 ? 17.903 15.240 32.362 1.00 86.44 260 TYR A C 1
ATOM 2115 O O . TYR A 1 260 ? 18.105 14.031 32.508 1.00 86.44 260 TYR A O 1
ATOM 2123 N N . GLY A 1 261 ? 18.851 16.161 32.545 1.00 80.94 261 GLY A N 1
ATOM 2124 C CA . GLY A 1 261 ? 20.240 15.861 32.896 1.00 80.94 261 GLY A CA 1
ATOM 2125 C C . GLY A 1 261 ? 20.446 15.563 34.381 1.00 80.94 261 GLY A C 1
ATOM 2126 O O . GLY A 1 261 ? 21.448 14.948 34.750 1.00 80.94 261 GLY A O 1
ATOM 2127 N N . SER A 1 262 ? 19.491 15.953 35.229 1.00 88.12 262 SER A N 1
ATOM 2128 C CA . SER A 1 262 ? 19.523 15.737 36.677 1.00 88.12 262 SER A CA 1
ATOM 2129 C C . SER A 1 262 ? 18.139 15.418 37.258 1.00 88.12 262 SER A C 1
ATOM 2131 O O . SER A 1 262 ? 17.101 15.579 36.611 1.00 88.12 262 SER A O 1
ATOM 2133 N N . TRP A 1 263 ? 18.126 14.918 38.497 1.00 88.06 263 TRP A N 1
ATOM 2134 C CA . TRP A 1 263 ? 16.889 14.640 39.232 1.00 88.06 263 TRP A CA 1
ATOM 2135 C C . TRP A 1 263 ? 16.162 15.935 39.614 1.00 88.06 263 TRP A C 1
ATOM 2137 O O . TRP A 1 263 ? 14.934 15.992 39.619 1.00 88.06 263 TRP A O 1
ATOM 2147 N N . GLU A 1 264 ? 16.937 16.973 39.908 1.00 90.25 264 GLU A N 1
ATOM 2148 C CA . GLU A 1 264 ? 16.485 18.313 40.256 1.00 90.25 264 GLU A CA 1
ATOM 2149 C C . GLU A 1 264 ? 15.765 18.966 39.069 1.00 90.25 264 GLU A C 1
ATOM 2151 O O . GLU A 1 264 ? 14.633 19.413 39.233 1.00 90.25 264 GLU A O 1
ATOM 2156 N N . GLU A 1 265 ? 16.342 18.903 37.862 1.00 90.75 265 GLU A N 1
ATOM 2157 C CA . GLU A 1 265 ? 15.701 19.387 36.626 1.00 90.75 265 GLU A CA 1
ATOM 2158 C C . GLU A 1 265 ? 14.356 18.699 36.357 1.00 90.75 265 GLU A C 1
ATOM 2160 O O . GLU A 1 265 ? 13.362 19.358 36.053 1.00 90.75 265 GLU A O 1
ATOM 2165 N N . LEU A 1 266 ? 14.294 17.369 36.508 1.00 91.75 266 LEU A N 1
ATOM 2166 C CA . LEU A 1 266 ? 13.035 16.634 36.371 1.00 91.75 266 LEU A CA 1
ATOM 2167 C C . LEU A 1 266 ? 12.010 17.092 37.420 1.00 91.75 266 LEU A C 1
ATOM 2169 O O . LEU A 1 266 ? 10.835 17.267 37.102 1.00 91.75 266 LEU A O 1
ATOM 2173 N N . SER A 1 267 ? 12.439 17.271 38.671 1.00 91.50 267 SER A N 1
ATOM 2174 C CA . SER A 1 267 ? 11.563 17.707 39.760 1.00 91.50 267 SER A CA 1
ATOM 2175 C C . SER A 1 267 ? 11.001 19.110 39.522 1.00 91.50 267 SER A C 1
ATOM 2177 O O . SER A 1 267 ? 9.821 19.341 39.789 1.00 91.50 267 SER A O 1
ATOM 2179 N N . GLU A 1 268 ? 11.812 20.043 39.025 1.00 93.06 268 GLU A N 1
ATOM 2180 C CA . GLU A 1 268 ? 11.373 21.397 38.675 1.00 93.06 268 GLU A CA 1
ATOM 2181 C C . GLU A 1 268 ? 10.341 21.377 37.542 1.00 93.06 268 GLU A C 1
ATOM 2183 O O . GLU A 1 268 ? 9.294 22.023 37.648 1.00 93.06 268 GLU A O 1
ATOM 2188 N N . GLU A 1 269 ? 10.565 20.566 36.506 1.00 92.94 269 GLU A N 1
ATOM 2189 C CA . GLU A 1 269 ? 9.633 20.475 35.381 1.00 92.94 269 GLU A CA 1
ATOM 2190 C C . GLU A 1 269 ? 8.307 19.795 35.777 1.00 92.94 269 GLU A C 1
ATOM 2192 O O . GLU A 1 269 ? 7.226 20.221 35.360 1.00 92.94 269 GLU A O 1
ATOM 2197 N N . VAL A 1 270 ? 8.355 18.784 36.653 1.00 93.19 270 VAL A N 1
ATOM 2198 C CA . VAL A 1 270 ? 7.152 18.173 37.247 1.00 93.19 270 VAL A CA 1
ATOM 2199 C C . VAL A 1 270 ? 6.372 19.186 38.086 1.00 93.19 270 VAL A C 1
ATOM 2201 O O . VAL A 1 270 ? 5.140 19.189 38.050 1.00 93.19 270 VAL A O 1
ATOM 2204 N N . LEU A 1 271 ? 7.056 20.060 38.830 1.00 93.88 271 LEU A N 1
ATOM 2205 C CA . LEU A 1 271 ? 6.406 21.122 39.601 1.00 93.88 271 LEU A CA 1
ATOM 2206 C C . LEU A 1 271 ? 5.750 22.167 38.693 1.00 93.88 271 LEU A C 1
ATOM 2208 O O . LEU A 1 271 ? 4.617 22.565 38.970 1.00 93.88 271 LEU A O 1
ATOM 2212 N N . LYS A 1 272 ? 6.420 22.558 37.600 1.00 94.06 272 LYS A N 1
ATOM 2213 C CA . LYS A 1 272 ? 5.896 23.483 36.581 1.00 94.06 272 LYS A CA 1
ATOM 2214 C C . LYS A 1 272 ? 4.571 22.988 35.993 1.00 94.06 272 LYS A C 1
ATOM 2216 O O . LYS A 1 272 ? 3.624 23.763 35.930 1.00 94.06 272 LYS A O 1
ATOM 2221 N N . TYR A 1 273 ? 4.487 21.704 35.638 1.00 94.31 273 TYR A N 1
ATOM 2222 C CA . TYR A 1 273 ? 3.295 21.091 35.027 1.00 94.31 273 TYR A CA 1
ATOM 2223 C C . TYR A 1 273 ? 2.362 20.378 36.018 1.00 94.31 273 TYR A C 1
ATOM 2225 O O . TYR A 1 273 ? 1.486 19.598 35.628 1.00 94.31 273 TYR A O 1
ATOM 2233 N N . LYS A 1 274 ? 2.536 20.601 37.325 1.00 92.19 274 LYS A N 1
ATOM 2234 C CA . LYS A 1 274 ? 1.749 19.920 38.362 1.00 92.19 274 LYS A CA 1
ATOM 2235 C C . LYS A 1 274 ? 0.229 20.064 38.156 1.00 92.19 274 LYS A C 1
ATOM 2237 O O . LYS A 1 274 ? -0.454 19.040 38.256 1.00 92.19 274 LYS A O 1
ATOM 2242 N N . PRO A 1 275 ? -0.341 21.254 37.869 1.00 92.88 275 PRO A N 1
ATOM 2243 C CA . PRO A 1 275 ? -1.783 21.395 37.644 1.00 92.88 275 PRO A CA 1
ATOM 2244 C C . PRO A 1 275 ? -2.303 20.533 36.485 1.00 92.88 275 PRO A C 1
ATOM 2246 O O . PRO A 1 275 ? -3.335 19.870 36.616 1.00 92.88 275 PRO A O 1
ATOM 2249 N N . GLU A 1 276 ? -1.573 20.494 35.374 1.00 94.56 276 GLU A N 1
ATOM 2250 C CA . GLU A 1 276 ? -1.916 19.745 34.168 1.00 94.56 276 GLU A CA 1
ATOM 2251 C C . GLU A 1 276 ? -1.822 18.237 34.404 1.00 94.56 276 GLU A C 1
ATOM 2253 O O . GLU A 1 276 ? -2.722 17.492 34.004 1.00 94.56 276 GLU A O 1
ATOM 2258 N N . ILE A 1 277 ? -0.779 17.783 35.112 1.00 94.56 277 ILE A N 1
ATOM 2259 C CA . ILE A 1 277 ? -0.604 16.375 35.488 1.00 94.56 277 ILE A CA 1
ATOM 2260 C C . ILE A 1 277 ? -1.785 15.910 36.350 1.00 94.56 277 ILE A C 1
ATOM 2262 O O . ILE A 1 277 ? -2.392 14.871 36.074 1.00 94.56 277 ILE A O 1
ATOM 2266 N N . LEU A 1 278 ? -2.160 16.699 37.363 1.00 93.50 278 LEU A N 1
ATOM 2267 C CA . LEU A 1 278 ? -3.298 16.389 38.230 1.00 93.50 278 LEU A CA 1
ATOM 2268 C C . LEU A 1 278 ? -4.612 16.358 37.446 1.00 93.50 278 LEU A C 1
ATOM 2270 O O . LEU A 1 278 ? -5.412 15.436 37.611 1.00 93.50 278 LEU A O 1
ATOM 2274 N N . GLN A 1 279 ? -4.831 17.325 36.554 1.00 93.62 279 GLN A N 1
ATOM 2275 C CA . GLN A 1 279 ? -6.029 17.353 35.722 1.00 93.62 279 GLN A CA 1
ATOM 2276 C C . GLN A 1 279 ? -6.098 16.134 34.790 1.00 93.62 279 GLN A C 1
ATOM 2278 O O . GLN A 1 279 ? -7.172 15.553 34.611 1.00 93.62 279 GLN A O 1
ATOM 2283 N N . ALA A 1 280 ? -4.970 15.717 34.216 1.00 93.56 280 ALA A N 1
ATOM 2284 C CA . ALA A 1 280 ? -4.897 14.548 33.352 1.00 93.56 280 ALA A CA 1
ATOM 2285 C C . ALA A 1 280 ? -5.169 13.243 34.127 1.00 93.56 280 ALA A C 1
ATOM 2287 O O . ALA A 1 280 ? -5.934 12.398 33.650 1.00 93.56 280 ALA A O 1
ATOM 2288 N N . ALA A 1 281 ? -4.650 13.114 35.352 1.00 94.50 281 ALA A N 1
ATOM 2289 C CA . ALA A 1 281 ? -4.964 12.000 36.248 1.00 94.50 281 ALA A CA 1
ATOM 2290 C C . ALA A 1 281 ? -6.459 11.963 36.623 1.00 94.50 281 ALA A C 1
ATOM 2292 O O . ALA A 1 281 ? -7.096 10.914 36.522 1.00 94.50 281 ALA A O 1
ATOM 2293 N N . ILE A 1 282 ? -7.067 13.110 36.947 1.00 94.12 282 ILE A N 1
ATOM 2294 C CA . ILE A 1 282 ? -8.509 13.208 37.236 1.00 94.12 282 ILE A CA 1
ATOM 2295 C C . ILE A 1 282 ? -9.348 12.796 36.019 1.00 94.12 282 ILE A C 1
ATOM 2297 O O . ILE A 1 282 ? -10.298 12.025 36.159 1.00 94.12 282 ILE A O 1
ATOM 2301 N N . ARG A 1 283 ? -8.994 13.255 34.809 1.00 94.00 283 ARG A N 1
ATOM 2302 C CA . ARG A 1 283 ? -9.674 12.833 33.568 1.00 94.00 283 ARG A CA 1
ATOM 2303 C C . ARG A 1 283 ? -9.576 11.320 33.366 1.00 94.00 283 ARG A C 1
ATOM 2305 O O . ARG A 1 283 ? -10.556 10.701 32.949 1.00 94.00 283 ARG A O 1
ATOM 2312 N N . ARG A 1 284 ? -8.423 10.719 33.685 1.00 94.50 284 ARG A N 1
ATOM 2313 C CA . ARG A 1 284 ? -8.213 9.268 33.606 1.00 94.50 284 ARG A CA 1
ATOM 2314 C C . ARG A 1 284 ? -9.123 8.507 34.571 1.00 94.50 284 ARG A C 1
ATOM 2316 O O . ARG A 1 284 ? -9.741 7.537 34.137 1.00 94.50 284 ARG A O 1
ATOM 2323 N N . ILE A 1 285 ? -9.240 8.965 35.820 1.00 94.50 285 ILE A N 1
ATOM 2324 C CA . ILE A 1 285 ? -10.142 8.385 36.832 1.00 94.50 285 ILE A CA 1
ATOM 2325 C C . ILE A 1 285 ? -11.607 8.541 36.403 1.00 94.50 285 ILE A C 1
ATOM 2327 O O . ILE A 1 285 ? -12.352 7.567 36.381 1.00 94.50 285 ILE A O 1
ATOM 2331 N N . ALA A 1 286 ? -12.022 9.735 35.972 1.00 92.62 286 ALA A N 1
ATOM 2332 C CA . ALA A 1 286 ? -13.402 10.005 35.555 1.00 92.62 286 ALA A CA 1
ATOM 2333 C C . ALA A 1 286 ? -13.855 9.156 34.352 1.00 92.62 286 ALA A C 1
ATOM 2335 O O . ALA A 1 286 ? -15.034 8.815 34.220 1.00 92.62 286 ALA A O 1
ATOM 2336 N N . ALA A 1 287 ? -12.928 8.821 33.451 1.00 93.00 287 ALA A N 1
ATOM 2337 C CA . ALA A 1 287 ? -13.196 7.961 32.305 1.00 93.00 287 ALA A CA 1
ATOM 2338 C C . ALA A 1 287 ? -13.277 6.468 32.675 1.00 93.00 287 ALA A C 1
ATOM 2340 O O . ALA A 1 287 ? -13.825 5.685 31.891 1.00 93.00 287 ALA A O 1
ATOM 2341 N N . ASP A 1 288 ? -12.755 6.075 33.838 1.00 94.56 288 ASP A N 1
ATOM 2342 C CA . ASP A 1 288 ? -12.644 4.682 34.243 1.00 94.56 288 ASP A CA 1
ATOM 2343 C C . ASP A 1 288 ? -14.008 4.041 34.550 1.00 94.56 288 ASP A C 1
ATOM 2345 O O . ASP A 1 288 ? -14.912 4.645 35.134 1.00 94.56 288 ASP A O 1
ATOM 2349 N N . ARG A 1 289 ? -14.180 2.787 34.116 1.00 91.19 289 ARG A N 1
ATOM 2350 C CA . ARG A 1 289 ? -15.456 2.071 34.268 1.00 91.19 289 ARG A CA 1
ATOM 2351 C C . ARG A 1 289 ? -15.719 1.667 35.713 1.00 91.19 289 ARG A C 1
ATOM 2353 O O . ARG A 1 289 ? -16.882 1.644 36.103 1.00 91.19 289 ARG A O 1
ATOM 2360 N N . GLN A 1 290 ? -14.679 1.322 36.470 1.00 91.06 290 GLN A N 1
ATOM 2361 C CA . GLN A 1 290 ? -14.821 0.930 37.867 1.00 91.06 290 GLN A CA 1
ATOM 2362 C C . GLN A 1 290 ? -15.164 2.151 38.718 1.00 91.06 290 GLN A C 1
ATOM 2364 O O . GLN A 1 290 ? -16.115 2.073 39.488 1.00 91.06 290 GLN A O 1
ATOM 2369 N N . PHE A 1 291 ? -14.527 3.306 38.477 1.00 92.06 291 PHE A N 1
ATOM 2370 C CA . PHE A 1 291 ? -14.887 4.546 39.174 1.00 92.06 291 PHE A CA 1
ATOM 2371 C C . PHE A 1 291 ? -16.370 4.898 38.996 1.00 92.06 291 PHE A C 1
ATOM 2373 O O . PHE A 1 291 ? -17.084 5.150 39.965 1.00 92.06 291 PHE A O 1
ATOM 2380 N N . LYS A 1 292 ? -16.870 4.825 37.754 1.00 90.81 292 LYS A N 1
ATOM 2381 C CA . LYS A 1 292 ? -18.285 5.086 37.439 1.00 90.81 292 LYS A CA 1
ATOM 2382 C C . LYS A 1 292 ? -19.259 4.160 38.174 1.00 90.81 292 LYS A C 1
ATOM 2384 O O . LYS A 1 292 ? -20.389 4.571 38.416 1.00 90.81 292 LYS A O 1
ATOM 2389 N N . ARG A 1 293 ? -18.852 2.933 38.525 1.00 89.88 293 ARG A N 1
ATOM 2390 C CA . ARG A 1 293 ? -19.701 1.985 39.270 1.00 89.88 293 ARG A CA 1
ATOM 2391 C C . ARG A 1 293 ? -19.886 2.376 40.730 1.00 89.88 293 ARG A C 1
ATOM 2393 O O . ARG A 1 293 ? -20.935 2.063 41.276 1.00 89.88 293 ARG A O 1
ATOM 2400 N N . TYR A 1 294 ? -18.929 3.083 41.332 1.00 88.31 294 TYR A N 1
ATOM 2401 C CA . TYR A 1 294 ? -19.074 3.576 42.704 1.00 88.31 294 TYR A CA 1
ATOM 2402 C C . TYR A 1 294 ? -20.097 4.718 42.818 1.00 88.31 294 TYR A C 1
ATOM 2404 O O . TYR A 1 294 ? -20.527 5.041 43.917 1.00 88.31 294 TYR A O 1
ATOM 2412 N N . GLY A 1 295 ? -20.501 5.342 41.702 1.00 85.88 295 GLY A N 1
ATOM 2413 C CA . GLY A 1 295 ? -21.530 6.389 41.699 1.00 85.88 295 GLY A CA 1
ATOM 2414 C C . GLY A 1 295 ? -21.104 7.705 42.361 1.00 85.88 295 GLY A C 1
ATOM 2415 O O . GLY A 1 295 ? -21.948 8.561 42.615 1.00 85.88 295 GLY A O 1
ATOM 2416 N N . ILE A 1 296 ? -19.808 7.884 42.630 1.00 86.31 296 ILE A N 1
ATOM 2417 C CA . ILE A 1 296 ? -19.275 9.060 43.321 1.00 86.31 296 ILE A CA 1
ATOM 2418 C C . ILE A 1 296 ? -18.945 10.167 42.307 1.00 86.31 296 ILE A C 1
ATOM 2420 O O . ILE A 1 296 ? -18.240 9.914 41.323 1.00 86.31 296 ILE A O 1
ATOM 2424 N N . PRO A 1 297 ? -19.397 11.413 42.530 1.00 88.25 297 PRO A N 1
ATOM 2425 C CA . PRO A 1 297 ? -18.993 12.544 41.705 1.00 88.25 297 PRO A CA 1
ATOM 2426 C C . PRO A 1 297 ? -17.481 12.818 41.795 1.00 88.25 297 PRO A C 1
ATOM 2428 O O . PRO A 1 297 ? -16.907 12.884 42.880 1.00 88.25 297 PRO A O 1
ATOM 2431 N N . ILE A 1 298 ? -16.820 13.027 40.650 1.00 88.75 298 ILE A N 1
ATOM 2432 C CA . ILE A 1 298 ? -15.351 13.179 40.574 1.00 88.75 298 ILE A CA 1
ATOM 2433 C C . ILE A 1 298 ? -14.802 14.338 41.428 1.00 88.75 298 ILE A C 1
ATOM 2435 O O . ILE A 1 298 ? -13.677 14.278 41.908 1.00 88.75 298 ILE A O 1
ATOM 2439 N N . ASN A 1 299 ? -15.606 15.379 41.660 1.00 88.06 299 ASN A N 1
ATOM 2440 C CA . ASN A 1 299 ? -15.260 16.545 42.478 1.00 88.06 299 ASN A CA 1
ATOM 2441 C C . ASN A 1 299 ? -15.150 16.248 43.985 1.00 88.06 299 ASN A C 1
ATOM 2443 O O . ASN A 1 299 ? -14.747 17.132 44.737 1.00 88.06 299 ASN A O 1
ATOM 2447 N N . PHE A 1 300 ? -15.505 15.039 44.429 1.00 87.81 300 PHE A N 1
ATOM 2448 C CA . PHE A 1 300 ? -15.304 14.594 45.810 1.00 87.81 300 PHE A CA 1
ATOM 2449 C C . PHE A 1 300 ? -13.902 14.027 46.045 1.00 87.81 300 PHE A C 1
ATOM 2451 O O . PHE A 1 300 ? -13.501 13.892 47.198 1.00 87.81 300 PHE A O 1
ATOM 2458 N N . LEU A 1 301 ? -13.145 13.725 44.985 1.00 90.44 301 LEU A N 1
ATOM 2459 C CA . LEU A 1 301 ? -11.757 13.297 45.114 1.00 90.44 301 LEU A CA 1
ATOM 2460 C C . LEU A 1 301 ? -10.835 14.500 45.306 1.00 90.44 301 LEU A C 1
ATOM 2462 O O . LEU A 1 301 ? -10.874 15.464 44.539 1.00 90.44 301 LEU A O 1
ATOM 2466 N N . LYS A 1 302 ? -9.945 14.402 46.292 1.00 91.06 302 LYS A N 1
ATOM 2467 C CA . LYS A 1 302 ? -8.814 15.314 46.467 1.00 91.06 302 LYS A CA 1
ATOM 2468 C C . LYS A 1 302 ? -7.511 14.539 46.452 1.00 91.06 302 LYS A C 1
ATOM 2470 O O . LYS A 1 302 ? -7.458 13.400 46.897 1.00 91.06 302 LYS A O 1
ATOM 2475 N N . VAL A 1 303 ? -6.462 15.178 45.949 1.00 92.06 303 VAL A N 1
ATOM 2476 C CA . VAL A 1 303 ? -5.101 14.646 46.033 1.00 92.06 303 VAL A CA 1
ATOM 2477 C C . VAL A 1 303 ? -4.656 14.737 47.490 1.00 92.06 303 VAL A C 1
ATOM 2479 O O . VAL A 1 303 ? -4.560 15.846 48.017 1.00 92.06 303 VAL A O 1
ATOM 2482 N N . SER A 1 304 ? -4.408 13.598 48.130 1.00 90.69 304 SER A N 1
ATOM 2483 C CA . SER A 1 304 ? -3.871 13.529 49.493 1.00 90.69 304 SER A CA 1
ATOM 2484 C C . SER A 1 304 ? -2.344 13.486 49.490 1.00 90.69 304 SER A C 1
ATOM 2486 O O . SER A 1 304 ? -1.710 14.111 50.338 1.00 90.69 304 SER A O 1
ATOM 2488 N N . ASN A 1 305 ? -1.742 12.821 48.499 1.00 92.75 305 ASN A N 1
ATOM 2489 C CA . ASN A 1 305 ? -0.291 12.722 48.357 1.00 92.75 305 ASN A CA 1
ATOM 2490 C C . ASN A 1 305 ? 0.146 12.767 46.884 1.00 92.75 305 ASN A C 1
ATOM 2492 O O . ASN A 1 305 ? -0.550 12.272 45.997 1.00 92.75 305 ASN A O 1
ATOM 2496 N N . ALA A 1 306 ? 1.317 13.352 46.636 1.00 93.69 306 ALA A N 1
ATOM 2497 C CA . ALA A 1 306 ? 1.982 13.367 45.340 1.00 93.69 306 ALA A CA 1
ATOM 2498 C C . ALA A 1 306 ? 3.492 13.201 45.554 1.00 93.69 306 ALA A C 1
ATOM 2500 O O . ALA A 1 306 ? 4.144 14.113 46.066 1.00 93.69 306 ALA A O 1
ATOM 2501 N N . GLN A 1 307 ? 4.042 12.052 45.165 1.00 94.00 307 GLN A N 1
ATOM 2502 C CA . GLN A 1 307 ? 5.433 11.695 45.426 1.00 94.00 307 GLN A CA 1
ATOM 2503 C C . GLN A 1 307 ? 6.164 11.318 44.139 1.00 94.00 307 GLN A C 1
ATOM 2505 O O . GLN A 1 307 ? 5.754 10.419 43.410 1.00 94.00 307 GLN A O 1
ATOM 2510 N N . LEU A 1 308 ? 7.282 11.995 43.877 1.00 93.69 308 LEU A N 1
ATOM 2511 C CA . LEU A 1 308 ? 8.177 11.666 42.773 1.00 93.69 308 LEU A CA 1
ATOM 2512 C C . LEU A 1 308 ? 9.142 10.545 43.203 1.00 93.69 308 LEU A C 1
ATOM 2514 O O . LEU A 1 308 ? 9.922 10.713 44.143 1.00 93.69 308 LEU A O 1
ATOM 2518 N N . LEU A 1 309 ? 9.081 9.401 42.525 1.00 92.62 309 LEU A N 1
ATOM 2519 C CA . LEU A 1 309 ? 9.816 8.175 42.835 1.00 92.62 309 LEU A CA 1
ATOM 2520 C C . LEU A 1 309 ? 11.031 7.991 41.923 1.00 92.62 309 LEU A C 1
ATOM 2522 O O . LEU A 1 309 ? 10.970 8.235 40.719 1.00 92.62 309 LEU A O 1
ATOM 2526 N N . ARG A 1 310 ? 12.137 7.480 42.483 1.00 88.06 310 ARG A N 1
ATOM 2527 C CA . ARG A 1 310 ? 13.438 7.299 41.797 1.00 88.06 310 ARG A CA 1
ATOM 2528 C C . ARG A 1 310 ? 13.405 6.378 40.570 1.00 88.06 310 ARG A C 1
ATOM 2530 O O . ARG A 1 310 ? 14.387 6.312 39.838 1.00 88.06 310 ARG A O 1
ATOM 2537 N N . ASP A 1 311 ? 12.302 5.677 40.333 1.00 89.56 311 ASP A N 1
ATOM 2538 C CA . ASP A 1 311 ? 12.065 4.872 39.134 1.00 89.56 311 ASP A CA 1
ATOM 2539 C C . ASP A 1 311 ? 11.501 5.681 37.946 1.00 89.56 311 ASP A C 1
ATOM 2541 O O . ASP A 1 311 ? 11.199 5.095 36.898 1.00 89.56 311 ASP A O 1
ATOM 2545 N N . TYR A 1 312 ? 11.464 7.015 38.080 1.00 90.44 312 TYR A N 1
ATOM 2546 C CA . TYR A 1 312 ? 10.918 7.982 37.122 1.00 90.44 312 TYR A CA 1
ATOM 2547 C C . TYR A 1 312 ? 9.399 7.877 36.992 1.00 90.44 312 TYR A C 1
ATOM 2549 O O . TYR A 1 312 ? 8.832 7.977 35.902 1.00 90.44 312 TYR A O 1
ATOM 2557 N N . SER A 1 313 ? 8.733 7.686 38.128 1.00 93.25 313 SER A N 1
ATOM 2558 C CA . SER A 1 313 ? 7.285 7.763 38.227 1.00 93.25 313 SER A CA 1
ATOM 2559 C C . SER A 1 313 ? 6.853 8.804 39.257 1.00 93.25 313 SER A C 1
ATOM 2561 O O . SER A 1 313 ? 7.531 9.045 40.252 1.00 93.25 313 SER A O 1
ATOM 2563 N N . LEU A 1 314 ? 5.728 9.462 39.002 1.00 95.50 314 LEU A N 1
ATOM 2564 C CA . LEU A 1 314 ? 5.038 10.297 39.973 1.00 95.50 314 LEU A CA 1
ATOM 2565 C C . LEU A 1 314 ? 3.819 9.523 40.468 1.00 95.50 314 LEU A C 1
ATOM 2567 O O . LEU A 1 314 ? 2.884 9.254 39.710 1.00 95.50 314 LEU A O 1
ATOM 2571 N N . GLU A 1 315 ? 3.847 9.162 41.744 1.00 96.88 315 GLU A N 1
ATOM 2572 C CA . GLU A 1 315 ? 2.738 8.524 42.432 1.00 96.88 315 GLU A CA 1
ATOM 2573 C C . GLU A 1 315 ? 1.772 9.592 42.946 1.00 96.88 315 GLU A C 1
ATOM 2575 O O . GLU A 1 315 ? 2.155 10.490 43.696 1.00 96.88 315 GLU A O 1
ATOM 2580 N N . LEU A 1 316 ? 0.510 9.491 42.536 1.00 96.75 316 LEU A N 1
ATOM 2581 C CA . LEU A 1 316 ? -0.576 10.351 42.988 1.00 96.75 316 LEU A CA 1
ATOM 2582 C C . LEU A 1 316 ? -1.588 9.519 43.770 1.00 96.75 316 LEU A C 1
ATOM 2584 O O . LEU A 1 316 ? -2.097 8.524 43.252 1.00 96.75 316 LEU A O 1
ATOM 2588 N N . ILE A 1 317 ? -1.911 9.952 44.985 1.00 95.62 317 ILE A N 1
ATOM 2589 C CA . ILE A 1 317 ? -2.936 9.338 45.830 1.00 95.62 317 ILE A CA 1
ATOM 2590 C C . ILE A 1 317 ? -4.111 10.303 45.949 1.00 95.62 317 ILE A C 1
ATOM 2592 O O . ILE A 1 317 ? -3.937 11.481 46.268 1.00 95.62 317 ILE A O 1
ATOM 2596 N N . PHE A 1 318 ? -5.307 9.790 45.674 1.00 95.06 318 PHE A N 1
ATOM 2597 C CA . PHE A 1 318 ? -6.569 10.505 45.784 1.00 95.06 318 PHE A CA 1
ATOM 2598 C C . PHE A 1 318 ? -7.456 9.864 46.847 1.00 95.06 318 PHE A C 1
ATOM 2600 O O . PHE A 1 318 ? -7.629 8.647 46.862 1.00 95.06 318 PHE A O 1
ATOM 2607 N N . GLU A 1 319 ? -8.073 10.694 47.677 1.00 93.25 319 GLU A N 1
ATOM 2608 C CA . GLU A 1 319 ? -8.977 10.290 48.755 1.00 93.25 319 GLU A CA 1
ATOM 2609 C C . GLU A 1 319 ? -10.289 11.071 48.674 1.00 93.25 319 GLU A C 1
ATOM 2611 O O . GLU A 1 319 ? -10.368 12.149 48.071 1.00 93.25 319 GLU A O 1
ATOM 2616 N N . LEU A 1 320 ? -11.342 10.511 49.272 1.00 89.38 320 LEU A N 1
ATOM 2617 C CA . LEU A 1 320 ? -12.638 11.172 49.353 1.00 89.38 320 LEU A CA 1
ATOM 2618 C C . LEU A 1 320 ? -12.596 12.286 50.393 1.00 89.38 320 LEU A C 1
ATOM 2620 O O . LEU A 1 320 ? -12.262 12.081 51.556 1.00 89.38 320 LEU A O 1
ATOM 2624 N N . CYS A 1 321 ? -13.002 13.479 49.980 1.00 76.19 321 CYS A N 1
ATOM 2625 C CA . CYS A 1 321 ? -13.179 14.588 50.892 1.00 76.19 321 CYS A CA 1
ATOM 2626 C C . CYS A 1 321 ? -14.511 14.409 51.635 1.00 76.19 321 CYS A C 1
ATOM 2628 O O . CYS A 1 321 ? -15.564 14.808 51.132 1.00 76.19 321 CYS A O 1
ATOM 2630 N N . LEU A 1 322 ? -14.481 13.825 52.833 1.00 60.03 322 LEU A N 1
ATOM 2631 C CA . LEU A 1 322 ? -15.611 13.920 53.754 1.00 60.03 322 LEU A CA 1
ATOM 2632 C C . LEU A 1 322 ? -15.754 15.402 54.131 1.00 60.03 322 LEU A C 1
ATOM 2634 O O . LEU A 1 322 ? -14.822 16.014 54.651 1.00 60.03 322 LEU A O 1
ATOM 2638 N N . ARG A 1 323 ? -16.890 16.032 53.810 1.00 48.06 323 ARG A N 1
ATOM 2639 C CA . ARG A 1 323 ? -17.242 17.286 54.485 1.00 48.06 323 ARG A CA 1
ATOM 2640 C C . ARG A 1 323 ? -17.468 16.904 55.942 1.00 48.06 323 ARG A C 1
ATOM 2642 O O . ARG A 1 323 ? -18.361 16.102 56.194 1.00 48.06 323 ARG A O 1
ATOM 2649 N N . ASN A 1 324 ? -16.680 17.457 56.861 1.00 38.91 324 ASN A N 1
ATOM 2650 C CA . ASN A 1 324 ? -17.002 17.397 58.280 1.00 38.91 324 ASN A CA 1
ATOM 2651 C C . ASN A 1 324 ? -18.398 18.002 58.457 1.00 38.91 324 ASN A C 1
ATOM 2653 O O . ASN A 1 324 ? -18.587 19.211 58.345 1.00 38.91 324 ASN A O 1
ATOM 2657 N N . SER A 1 325 ? -19.391 17.147 58.658 1.00 40.59 325 SER A N 1
ATOM 2658 C CA . SER A 1 325 ? -20.646 17.502 59.296 1.00 40.59 325 SER A CA 1
ATOM 2659 C C . SER A 1 325 ? -20.388 17.505 60.797 1.00 40.59 325 SER A C 1
ATOM 2661 O O . SER A 1 325 ? -20.799 16.571 61.461 1.00 40.59 325 SER A O 1
ATOM 2663 N N . ASP A 1 326 ? -19.628 18.488 61.275 1.00 42.25 326 ASP A N 1
ATOM 2664 C CA . ASP A 1 326 ? -19.460 18.815 62.692 1.00 42.25 326 ASP A CA 1
ATOM 2665 C C . ASP A 1 326 ? -18.886 20.233 62.784 1.00 42.25 326 ASP A C 1
ATOM 2667 O O . ASP A 1 326 ? -17.678 20.436 62.752 1.00 42.25 326 ASP A O 1
ATOM 2671 N N . GLU A 1 327 ? -19.793 21.207 62.781 1.00 39.19 327 GLU A N 1
ATOM 2672 C CA . GLU A 1 327 ? -19.726 22.486 63.503 1.00 39.19 327 GLU A CA 1
ATOM 2673 C C . GLU A 1 327 ? -21.110 23.137 63.322 1.00 39.19 327 GLU A C 1
ATOM 2675 O O . GLU A 1 327 ? -21.404 23.775 62.309 1.00 39.19 327 GLU A O 1
ATOM 2680 N N . SER A 1 328 ? -22.008 22.822 64.264 1.00 38.06 328 SER A N 1
ATOM 2681 C CA . SER A 1 328 ? -23.288 23.512 64.494 1.00 38.06 328 SER A CA 1
ATOM 2682 C C . SER A 1 328 ? -23.113 24.558 65.581 1.00 38.06 328 SER A C 1
ATOM 2684 O O . SER A 1 328 ? -22.370 24.249 66.541 1.00 38.06 328 SER A O 1
#